Protein AF-A0A926A9R5-F1 (afdb_monomer)

Foldseek 3Di:
DPPCPDDADELCVLLVVLCVVCVVVLVLLQVVCVPPPDDDDSSLLSLLQQLQVPDPDDAHLQAAWLLRLLCSVPPSSVVSSVVRRHDRDLCNLLVQLSSLVSSVVVVVHDPNHDDSVSSCLSCCVVVVADPVSHHDDPPDDRPDDDCSNPGDVVVVVLLVVLVVVCVVPVDDSCVVVVVVVVVVVVPDPDDPPDDDDDDDDD

Sequence (202 aa):
MTNTTPPLTELVDAVAPARRRHHELIDAACAWQVGRHRQTDPVLFALICAATESSYDEFTATRWTRVGTYQVARAEIPDWCSRHRCLWPDATLDALWNWFDFLHETGRMDRASDPVAELRKPLACYGRLDQHGNPLPRGVGREIECECFLPYRETAELLGELARQSERTGEHPLDPLRRALGRATGRDEGRDDGRSWSTSGS

Radius of gyration: 24.19 Å; Cα contacts (8 Å, |Δi|>4): 195; chains: 1; bounding box: 46×89×58 Å

Structure (mmCIF, N/CA/C/O backbone):
data_AF-A0A926A9R5-F1
#
_entry.id   AF-A0A926A9R5-F1
#
loop_
_atom_site.group_PDB
_atom_site.id
_atom_site.type_symbol
_atom_site.label_atom_id
_atom_site.label_alt_id
_atom_site.label_comp_id
_atom_site.label_asym_id
_atom_site.label_entity_id
_atom_site.label_seq_id
_atom_site.pdbx_PDB_ins_code
_atom_site.Cartn_x
_atom_site.Cartn_y
_atom_site.Cartn_z
_atom_site.occupancy
_atom_site.B_iso_or_equiv
_atom_site.auth_seq_id
_atom_site.auth_comp_id
_atom_site.auth_asym_id
_atom_site.auth_atom_id
_atom_site.pdbx_PDB_model_num
ATOM 1 N N . MET A 1 1 ? 21.728 29.636 -24.326 1.00 49.19 1 MET A N 1
ATOM 2 C CA . MET A 1 1 ? 21.920 28.599 -23.291 1.00 49.19 1 MET A CA 1
ATOM 3 C C . MET A 1 1 ? 20.958 27.468 -23.603 1.00 49.19 1 MET A C 1
ATOM 5 O O . MET A 1 1 ? 19.759 27.648 -23.447 1.00 49.19 1 MET A O 1
ATOM 9 N N . THR A 1 2 ? 21.444 26.366 -24.172 1.00 55.25 2 THR A N 1
ATOM 10 C CA . THR A 1 2 ? 20.620 25.186 -24.466 1.00 55.25 2 THR A CA 1
ATOM 11 C C . THR A 1 2 ? 20.271 24.502 -23.150 1.00 55.25 2 THR A C 1
ATOM 13 O O . THR A 1 2 ? 21.122 23.883 -22.512 1.00 55.25 2 THR A O 1
ATOM 16 N N . ASN A 1 3 ? 19.024 24.684 -22.722 1.00 53.81 3 ASN A N 1
ATOM 17 C CA . ASN A 1 3 ? 18.467 24.095 -21.514 1.00 53.81 3 ASN A CA 1
ATOM 18 C C . ASN A 1 3 ? 18.260 22.597 -21.775 1.00 53.81 3 ASN A C 1
ATOM 20 O O . ASN A 1 3 ? 17.202 22.170 -22.229 1.00 53.81 3 ASN A O 1
ATOM 24 N N . THR A 1 4 ? 19.322 21.810 -21.618 1.00 66.31 4 THR A N 1
ATOM 25 C CA . THR A 1 4 ? 19.261 20.366 -21.850 1.00 66.31 4 THR A CA 1
ATOM 26 C C . THR A 1 4 ? 18.830 19.734 -20.539 1.00 66.31 4 THR A C 1
ATOM 28 O O . THR A 1 4 ? 19.665 19.438 -19.685 1.00 66.31 4 THR A O 1
ATOM 31 N N . THR A 1 5 ? 17.517 19.589 -20.345 1.00 72.25 5 THR A N 1
ATOM 32 C CA . THR A 1 5 ? 16.992 18.734 -19.277 1.00 72.25 5 THR A CA 1
ATOM 33 C C . THR A 1 5 ? 17.667 17.374 -19.434 1.00 72.25 5 THR A C 1
ATOM 35 O O . THR A 1 5 ? 17.607 16.806 -20.528 1.00 72.25 5 THR A O 1
ATOM 38 N N . PRO A 1 6 ? 18.359 16.853 -18.408 1.00 75.19 6 PRO A N 1
ATOM 39 C CA . PRO A 1 6 ? 19.056 15.590 -18.588 1.00 75.19 6 PRO A CA 1
ATOM 40 C C . PRO A 1 6 ? 18.040 14.455 -18.854 1.00 75.19 6 PRO A C 1
ATOM 42 O O . PRO A 1 6 ? 16.860 14.629 -18.541 1.00 75.19 6 PRO A O 1
ATOM 45 N N . PRO A 1 7 ? 18.448 13.311 -19.414 1.00 86.25 7 PRO A N 1
ATOM 46 C CA . PRO A 1 7 ? 17.515 12.238 -19.756 1.00 86.25 7 PRO A CA 1
ATOM 47 C C . PRO A 1 7 ? 16.805 11.665 -18.518 1.00 86.25 7 PRO A C 1
ATOM 49 O O . PRO A 1 7 ? 17.302 11.787 -17.394 1.00 86.25 7 PRO A O 1
ATOM 52 N N . LEU A 1 8 ? 15.629 11.072 -18.741 1.00 92.25 8 LEU A N 1
ATOM 53 C CA . LEU A 1 8 ? 14.923 10.280 -17.732 1.00 92.25 8 LEU A CA 1
ATOM 54 C C . LEU A 1 8 ? 15.698 8.987 -17.450 1.00 92.25 8 LEU A C 1
ATOM 56 O O . LEU A 1 8 ? 16.336 8.432 -18.344 1.00 92.25 8 LEU A O 1
ATOM 60 N N . THR A 1 9 ? 15.623 8.519 -16.208 1.00 94.94 9 THR A N 1
ATOM 61 C CA . THR A 1 9 ? 16.145 7.217 -15.787 1.00 94.94 9 THR A CA 1
ATOM 62 C C . THR A 1 9 ? 15.072 6.159 -16.025 1.00 94.94 9 THR A C 1
ATOM 64 O O . THR A 1 9 ? 13.924 6.344 -15.611 1.00 94.94 9 THR A O 1
ATOM 67 N N . GLU A 1 10 ? 15.435 5.032 -16.637 1.00 96.25 10 GLU A N 1
ATOM 68 C CA . GLU A 1 10 ? 14.545 3.873 -16.714 1.00 96.25 10 GLU A CA 1
ATOM 69 C C . GLU A 1 10 ? 14.225 3.354 -15.308 1.00 96.25 10 GLU A C 1
ATOM 71 O O . GLU A 1 10 ? 15.101 3.264 -14.442 1.00 96.25 10 GLU A O 1
ATOM 76 N N . LEU A 1 11 ? 12.961 2.999 -15.058 1.00 96.50 11 LEU A N 1
ATOM 77 C CA . LEU A 1 11 ? 12.528 2.630 -13.708 1.00 96.50 11 LEU A CA 1
ATOM 78 C C . LEU A 1 11 ? 13.298 1.417 -13.173 1.00 96.50 11 LEU A C 1
ATOM 80 O O . LEU A 1 11 ? 13.674 1.409 -12.004 1.00 96.50 11 LEU A O 1
ATOM 84 N N . VAL A 1 12 ? 13.565 0.425 -14.030 1.00 97.44 12 VAL A N 1
ATOM 85 C CA . VAL A 1 12 ? 14.324 -0.785 -13.678 1.00 97.44 12 VAL A CA 1
ATOM 86 C C . VAL A 1 12 ? 15.720 -0.461 -13.139 1.00 97.44 12 VAL A C 1
ATOM 88 O O . VAL A 1 12 ? 16.158 -1.085 -12.169 1.00 97.44 12 VAL A O 1
ATOM 91 N N . ASP A 1 13 ? 16.380 0.549 -13.705 1.00 97.62 13 ASP A N 1
ATOM 92 C CA . ASP A 1 13 ? 17.702 0.994 -13.269 1.00 97.62 13 ASP A CA 1
ATOM 93 C C . ASP A 1 13 ? 17.602 1.796 -11.971 1.00 97.62 13 ASP A C 1
ATOM 95 O O . ASP A 1 13 ? 18.374 1.570 -11.034 1.00 97.62 13 ASP A O 1
ATOM 99 N N . ALA A 1 14 ? 16.604 2.682 -11.878 1.00 97.00 14 ALA A N 1
ATOM 100 C CA . ALA A 1 14 ? 16.365 3.501 -10.695 1.00 97.00 14 ALA A CA 1
ATOM 101 C C . ALA A 1 14 ? 16.100 2.645 -9.443 1.00 97.00 14 ALA A C 1
ATOM 103 O O . ALA A 1 14 ? 16.652 2.920 -8.377 1.00 97.00 14 ALA A O 1
ATOM 104 N N . VAL A 1 15 ? 15.288 1.586 -9.557 1.00 97.50 15 VAL A N 1
ATOM 105 C CA . VAL A 1 15 ? 14.937 0.715 -8.418 1.00 97.50 15 VAL A CA 1
ATOM 106 C C . VAL A 1 15 ? 15.952 -0.400 -8.167 1.00 97.50 15 VAL A C 1
ATOM 108 O O . VAL A 1 15 ? 15.831 -1.117 -7.172 1.00 97.50 15 VAL A O 1
ATOM 111 N N . ALA A 1 16 ? 16.976 -0.567 -9.012 1.00 97.69 16 ALA A N 1
ATOM 112 C CA . ALA A 1 16 ? 17.957 -1.645 -8.875 1.00 97.69 16 ALA A CA 1
ATOM 113 C C . ALA A 1 16 ? 18.611 -1.728 -7.474 1.00 97.69 16 ALA A C 1
ATOM 115 O O . ALA A 1 16 ? 18.780 -2.842 -6.967 1.00 97.69 16 ALA A O 1
ATOM 116 N N . PRO A 1 17 ? 18.950 -0.612 -6.788 1.00 97.19 17 PRO A N 1
ATOM 117 C CA . PRO A 1 17 ? 19.455 -0.669 -5.415 1.00 97.19 17 PRO A CA 1
ATOM 118 C C . PRO A 1 17 ? 18.439 -1.207 -4.400 1.00 97.19 17 PRO A C 1
ATOM 120 O O . PRO A 1 17 ? 18.821 -1.952 -3.497 1.00 97.19 17 PRO A O 1
ATOM 123 N N . ALA A 1 18 ? 17.159 -0.846 -4.526 1.00 96.56 18 ALA A N 1
ATOM 124 C CA . ALA A 1 18 ? 16.097 -1.382 -3.674 1.00 96.56 18 ALA A CA 1
ATOM 125 C C . ALA A 1 18 ? 15.844 -2.861 -3.983 1.00 96.56 18 ALA A C 1
ATOM 127 O O . ALA A 1 18 ? 15.794 -3.676 -3.066 1.00 96.56 18 ALA A O 1
ATOM 128 N N . ARG A 1 19 ? 15.823 -3.236 -5.268 1.00 97.06 19 ARG A N 1
ATOM 129 C CA . ARG A 1 19 ? 15.691 -4.631 -5.702 1.00 97.06 19 ARG A CA 1
ATOM 130 C C . ARG A 1 19 ? 16.779 -5.527 -5.114 1.00 97.06 19 ARG A C 1
ATOM 132 O O . ARG A 1 19 ? 16.470 -6.619 -4.666 1.00 97.06 19 ARG A O 1
ATOM 139 N N . ARG A 1 20 ? 18.038 -5.073 -5.075 1.00 98.12 20 ARG A N 1
ATOM 140 C CA . ARG A 1 20 ? 19.135 -5.837 -4.452 1.00 98.12 20 ARG A CA 1
ATOM 141 C C . ARG A 1 20 ? 18.951 -6.003 -2.943 1.00 98.12 20 ARG A C 1
ATOM 143 O O . ARG A 1 20 ? 19.177 -7.090 -2.422 1.00 98.12 20 ARG A O 1
ATOM 150 N N . ARG A 1 21 ? 18.546 -4.942 -2.240 1.00 97.56 21 ARG A N 1
ATOM 151 C CA . ARG A 1 21 ? 18.354 -4.982 -0.780 1.00 97.56 21 ARG A CA 1
ATOM 152 C C . ARG A 1 21 ? 17.170 -5.852 -0.365 1.00 97.56 21 ARG A C 1
ATOM 154 O O . ARG A 1 21 ? 17.286 -6.579 0.610 1.00 97.56 21 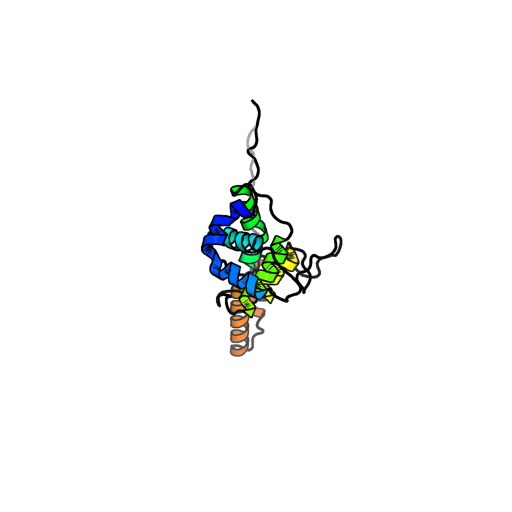ARG A O 1
ATOM 161 N N . HIS A 1 22 ? 16.083 -5.827 -1.135 1.00 97.50 22 HIS A N 1
ATOM 162 C CA . HIS A 1 22 ? 14.847 -6.571 -0.855 1.00 97.50 22 HIS A CA 1
ATOM 163 C C . HIS A 1 22 ? 14.679 -7.827 -1.712 1.00 97.50 22 HIS A C 1
ATOM 165 O O . HIS A 1 22 ? 13.560 -8.314 -1.855 1.00 97.50 22 HIS A O 1
ATOM 171 N N . HIS A 1 23 ? 15.761 -8.344 -2.306 1.00 98.12 23 HIS A N 1
ATOM 172 C CA . HIS A 1 23 ? 15.676 -9.424 -3.293 1.00 98.12 23 HIS A CA 1
ATOM 173 C C . HIS A 1 23 ? 14.931 -10.648 -2.748 1.00 98.12 23 HIS A C 1
ATOM 175 O O . HIS A 1 23 ? 14.021 -11.125 -3.408 1.00 98.12 23 HIS A O 1
ATOM 181 N N . GLU A 1 24 ? 15.200 -11.077 -1.511 1.00 98.31 24 GLU A N 1
ATOM 182 C CA . GLU A 1 24 ? 14.510 -12.223 -0.901 1.00 98.31 24 GLU A CA 1
ATOM 183 C C . GLU A 1 24 ? 12.988 -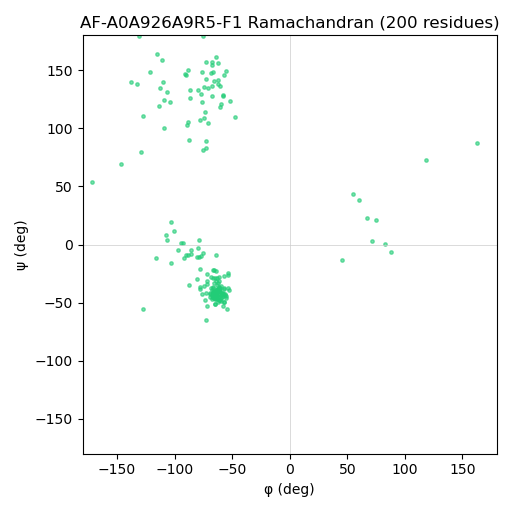12.026 -0.813 1.00 98.31 24 GLU A C 1
ATOM 185 O O . GLU A 1 24 ? 12.213 -12.942 -1.093 1.00 98.31 24 GLU A O 1
ATOM 190 N N . LEU A 1 25 ? 12.543 -10.821 -0.442 1.00 98.31 25 LEU A N 1
ATOM 191 C CA . LEU A 1 25 ? 11.122 -10.503 -0.308 1.00 98.31 25 LEU A CA 1
ATOM 192 C C . LEU A 1 25 ? 10.448 -10.390 -1.680 1.00 98.31 25 LEU A C 1
ATOM 194 O O . LEU A 1 25 ? 9.344 -10.901 -1.870 1.00 98.31 25 LEU A O 1
ATOM 198 N N . ILE A 1 26 ? 11.123 -9.752 -2.638 1.00 98.50 26 ILE A N 1
ATOM 199 C CA . ILE A 1 26 ? 10.635 -9.582 -4.009 1.00 98.50 26 ILE A CA 1
ATOM 200 C C . ILE A 1 26 ? 10.567 -10.936 -4.719 1.00 98.50 26 ILE A C 1
ATOM 202 O O . ILE A 1 26 ? 9.545 -11.244 -5.327 1.00 98.50 26 ILE A O 1
ATOM 206 N N . ASP A 1 27 ? 11.596 -11.772 -4.603 1.00 98.44 27 ASP A N 1
ATOM 207 C CA . ASP A 1 27 ? 11.638 -13.106 -5.205 1.00 98.44 27 ASP A CA 1
ATOM 208 C C . ASP A 1 27 ? 10.548 -14.007 -4.610 1.00 98.44 27 ASP A C 1
ATOM 210 O O . ASP A 1 27 ? 9.861 -14.719 -5.345 1.00 98.44 27 ASP A O 1
ATOM 214 N N . ALA A 1 28 ? 10.302 -13.915 -3.297 1.00 98.50 28 ALA A N 1
ATOM 215 C CA . ALA A 1 28 ? 9.179 -14.596 -2.659 1.00 98.50 28 ALA A CA 1
ATOM 216 C C . ALA A 1 28 ? 7.819 -14.112 -3.195 1.00 98.50 28 ALA A C 1
ATOM 218 O O . ALA A 1 28 ? 6.932 -14.934 -3.431 1.00 98.50 28 ALA A O 1
ATOM 219 N N . ALA A 1 29 ? 7.654 -12.807 -3.429 1.00 98.19 29 ALA A N 1
ATOM 220 C CA . ALA A 1 29 ? 6.438 -12.254 -4.024 1.00 98.19 29 ALA A CA 1
ATOM 221 C C . ALA A 1 29 ? 6.252 -12.704 -5.482 1.00 98.19 29 ALA A C 1
ATOM 223 O O . ALA A 1 29 ? 5.127 -12.971 -5.905 1.00 98.19 29 ALA A O 1
ATOM 224 N N . CYS A 1 30 ? 7.341 -12.833 -6.242 1.00 97.75 30 CYS A N 1
ATOM 225 C CA . CYS A 1 30 ? 7.317 -13.368 -7.604 1.00 97.75 30 CYS A CA 1
ATOM 226 C C . CYS A 1 30 ? 6.914 -14.846 -7.610 1.00 97.75 30 CYS A C 1
ATOM 228 O O . CYS A 1 30 ? 6.041 -15.247 -8.378 1.00 97.75 30 CYS A O 1
ATOM 230 N N . ALA A 1 31 ? 7.503 -15.652 -6.723 1.00 97.94 31 ALA A N 1
ATOM 231 C CA . ALA A 1 31 ? 7.169 -17.066 -6.584 1.00 97.94 31 ALA A CA 1
ATOM 232 C C . ALA A 1 31 ? 5.705 -17.270 -6.158 1.00 97.94 31 ALA A C 1
ATOM 234 O O . ALA A 1 31 ? 5.020 -18.132 -6.705 1.00 97.94 31 ALA A O 1
ATOM 235 N N . TRP A 1 32 ? 5.201 -16.445 -5.235 1.00 97.44 32 TRP A N 1
ATOM 236 C CA . TRP A 1 32 ? 3.808 -16.490 -4.775 1.00 97.44 32 TRP A CA 1
ATOM 237 C C . TRP A 1 32 ? 2.788 -16.229 -5.898 1.00 97.44 32 TRP A C 1
ATOM 239 O O . TRP A 1 32 ? 1.674 -16.749 -5.848 1.00 97.44 32 TRP A O 1
ATOM 249 N N . GLN A 1 33 ? 3.154 -15.479 -6.940 1.00 96.31 33 GLN A N 1
ATOM 250 C CA . GLN A 1 33 ? 2.266 -15.201 -8.075 1.00 96.31 33 GLN A CA 1
ATOM 251 C C . GLN A 1 33 ? 2.183 -16.323 -9.111 1.00 96.31 33 GLN A C 1
ATOM 253 O O . GLN A 1 33 ? 1.330 -16.263 -10.002 1.00 96.31 33 GLN A O 1
ATOM 258 N N . VAL A 1 34 ? 3.053 -17.335 -9.047 1.00 95.38 34 VAL A N 1
ATOM 259 C CA . VAL A 1 34 ? 3.064 -18.419 -10.035 1.00 95.38 34 VAL A CA 1
ATOM 260 C C . VAL A 1 34 ? 1.712 -19.140 -10.024 1.00 95.38 34 VAL A C 1
ATOM 262 O O . VAL A 1 34 ? 1.274 -19.661 -9.003 1.00 95.38 34 VAL A O 1
ATOM 265 N N . GLY A 1 35 ? 1.034 -19.152 -11.175 1.00 89.12 35 GLY A N 1
ATOM 266 C CA . GLY A 1 35 ? -0.292 -19.761 -11.335 1.00 89.12 35 GLY A CA 1
ATOM 267 C C . GLY A 1 35 ? -1.474 -18.883 -10.905 1.00 89.12 35 GLY A C 1
ATOM 268 O O . GLY A 1 35 ? -2.616 -19.319 -11.032 1.00 89.12 35 GLY A O 1
ATOM 269 N N . ARG A 1 36 ? -1.240 -17.649 -10.438 1.00 90.31 36 ARG A N 1
ATOM 270 C CA . ARG A 1 36 ? -2.307 -16.687 -10.124 1.00 90.31 36 ARG A CA 1
ATOM 271 C C . ARG A 1 36 ? -2.674 -15.858 -11.354 1.00 90.31 36 ARG A C 1
ATOM 273 O O . ARG A 1 36 ? -1.843 -15.583 -12.214 1.00 90.31 36 ARG A O 1
ATOM 280 N N . HIS A 1 37 ? -3.934 -15.430 -11.418 1.00 85.69 37 HIS A N 1
ATOM 281 C CA . HIS A 1 37 ? -4.475 -14.692 -12.564 1.00 85.69 37 HIS A CA 1
ATOM 282 C C . HIS A 1 37 ? -3.865 -13.301 -12.761 1.00 85.69 37 HIS A C 1
ATOM 284 O O . HIS A 1 37 ? -3.823 -12.815 -13.889 1.00 85.69 37 HIS A O 1
ATOM 290 N N . ARG A 1 38 ? -3.415 -12.651 -11.683 1.00 83.94 38 ARG A N 1
ATOM 291 C CA . ARG A 1 38 ? -2.807 -11.322 -11.740 1.00 83.94 38 ARG A CA 1
ATOM 292 C C . ARG A 1 38 ? -1.320 -11.438 -11.449 1.00 83.94 38 ARG A C 1
ATOM 294 O O . ARG A 1 38 ? -0.942 -11.950 -10.397 1.00 83.94 38 ARG A O 1
ATOM 301 N N . GLN A 1 39 ? -0.513 -10.933 -12.375 1.00 91.50 39 GLN A N 1
ATOM 302 C CA . GLN A 1 39 ? 0.930 -10.832 -12.215 1.00 91.50 39 GLN A CA 1
ATOM 303 C C . GLN A 1 39 ? 1.345 -9.363 -12.131 1.00 91.50 39 GLN A C 1
ATOM 305 O O . GLN A 1 39 ? 0.872 -8.530 -12.902 1.00 91.50 39 GLN A O 1
ATOM 310 N N . THR A 1 40 ? 2.213 -9.057 -11.177 1.00 95.25 40 THR A N 1
ATOM 311 C CA . THR A 1 40 ? 2.841 -7.756 -10.965 1.00 95.25 40 THR A CA 1
ATOM 312 C C . THR A 1 40 ? 4.294 -7.846 -11.401 1.00 95.25 40 THR A C 1
ATOM 314 O O .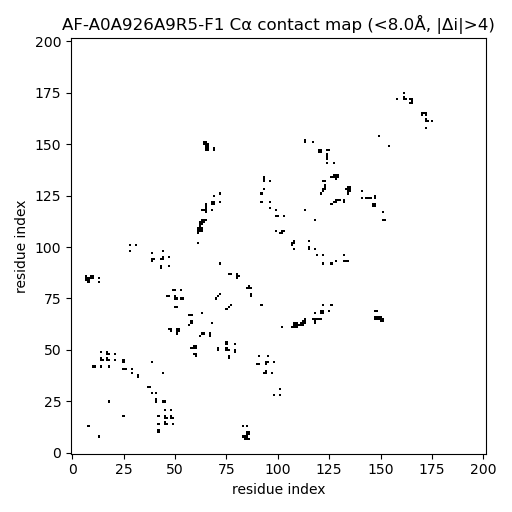 THR A 1 40 ? 5.013 -8.748 -10.970 1.00 95.25 40 THR A O 1
ATOM 317 N N . ASP A 1 41 ? 4.739 -6.882 -12.205 1.00 95.94 41 ASP A N 1
ATOM 318 C CA . ASP A 1 41 ? 6.149 -6.750 -12.565 1.00 95.94 41 ASP A CA 1
ATOM 319 C C . ASP A 1 41 ? 7.015 -6.590 -11.290 1.00 95.94 41 ASP A C 1
ATOM 321 O O . ASP A 1 41 ? 6.732 -5.705 -10.472 1.00 95.94 41 ASP A O 1
ATOM 325 N N . PRO A 1 42 ? 8.081 -7.394 -11.102 1.00 97.00 42 PRO A N 1
ATOM 326 C CA . PRO A 1 42 ? 8.994 -7.274 -9.962 1.00 97.00 42 PRO A CA 1
ATOM 327 C C . PRO A 1 42 ? 9.586 -5.867 -9.771 1.00 97.00 42 PRO A C 1
ATOM 329 O O . PRO A 1 42 ? 9.939 -5.489 -8.652 1.00 97.00 42 PRO A O 1
ATOM 332 N N . VAL A 1 43 ? 9.688 -5.070 -10.841 1.00 98.06 43 VAL A N 1
ATOM 333 C CA . VAL A 1 43 ? 10.111 -3.662 -10.796 1.00 98.06 43 VAL A CA 1
ATOM 334 C C . VAL A 1 43 ? 9.149 -2.818 -9.953 1.00 98.06 43 VAL A C 1
ATOM 336 O O . VAL A 1 43 ? 9.598 -1.946 -9.210 1.00 98.06 43 VAL A O 1
ATOM 339 N N . LEU A 1 44 ? 7.842 -3.097 -9.995 1.00 98.00 44 LEU A N 1
ATOM 340 C CA . LEU A 1 44 ? 6.848 -2.371 -9.197 1.00 98.00 44 LEU A CA 1
ATOM 341 C C . LEU A 1 44 ? 6.933 -2.729 -7.712 1.00 98.00 44 LEU A C 1
ATOM 343 O O . LEU A 1 44 ? 6.765 -1.855 -6.866 1.00 98.00 44 LEU A O 1
ATOM 347 N N . PHE A 1 45 ? 7.269 -3.975 -7.373 1.00 97.94 45 PHE A N 1
ATOM 348 C CA . PHE A 1 45 ? 7.573 -4.331 -5.984 1.00 97.94 45 PHE A CA 1
ATOM 349 C C . PHE A 1 45 ? 8.839 -3.653 -5.480 1.00 97.94 45 PHE A C 1
ATOM 351 O O . PHE A 1 45 ? 8.850 -3.117 -4.375 1.00 97.94 45 PHE A O 1
ATOM 358 N N . ALA A 1 46 ? 9.885 -3.604 -6.307 1.00 98.00 46 ALA A N 1
ATOM 359 C CA . ALA A 1 46 ? 11.095 -2.871 -5.965 1.00 98.00 46 ALA A CA 1
ATOM 360 C C . ALA A 1 46 ? 10.818 -1.372 -5.753 1.00 98.00 46 ALA A C 1
ATOM 362 O O . ALA A 1 46 ? 11.389 -0.786 -4.835 1.00 98.00 46 ALA A O 1
ATOM 363 N N . LEU A 1 47 ? 9.919 -0.769 -6.542 1.00 97.69 47 LEU A N 1
ATOM 364 C CA . LEU A 1 47 ? 9.466 0.612 -6.350 1.00 97.69 47 LEU A CA 1
ATOM 365 C C . LEU A 1 47 ? 8.730 0.799 -5.015 1.00 97.69 47 LEU A C 1
ATOM 367 O O . LEU A 1 47 ? 9.035 1.745 -4.293 1.00 97.69 47 LEU A O 1
ATOM 371 N N . ILE A 1 48 ? 7.807 -0.103 -4.662 1.00 96.69 48 ILE A N 1
ATOM 372 C CA . ILE A 1 48 ? 7.107 -0.075 -3.366 1.00 96.69 48 ILE A CA 1
ATOM 373 C C . ILE A 1 48 ? 8.126 -0.122 -2.223 1.00 96.69 48 ILE A C 1
ATOM 375 O O . ILE A 1 48 ? 8.108 0.744 -1.350 1.00 96.69 48 ILE A O 1
ATOM 379 N N . CYS A 1 49 ? 9.070 -1.067 -2.267 1.00 96.44 49 CYS A N 1
ATOM 380 C CA . CYS A 1 49 ? 10.146 -1.149 -1.284 1.00 96.44 49 CYS A CA 1
ATOM 381 C C . CYS A 1 49 ? 10.955 0.158 -1.216 1.00 96.44 49 CYS A C 1
ATOM 383 O O . CYS A 1 49 ? 11.138 0.701 -0.129 1.00 96.44 49 CYS A O 1
ATOM 385 N N . ALA A 1 50 ? 11.390 0.701 -2.357 1.00 95.25 50 ALA A N 1
ATOM 386 C CA . ALA A 1 50 ? 12.205 1.916 -2.411 1.00 95.25 50 ALA A CA 1
ATOM 387 C C . ALA A 1 50 ? 11.494 3.146 -1.819 1.00 95.25 50 ALA A C 1
ATOM 389 O O . ALA A 1 50 ? 12.097 3.919 -1.071 1.00 95.25 50 ALA A O 1
ATOM 390 N N . ALA A 1 51 ? 10.205 3.308 -2.127 1.00 92.88 51 ALA A N 1
ATOM 391 C CA . ALA A 1 51 ? 9.399 4.402 -1.604 1.00 92.88 51 ALA A CA 1
ATOM 392 C C . ALA A 1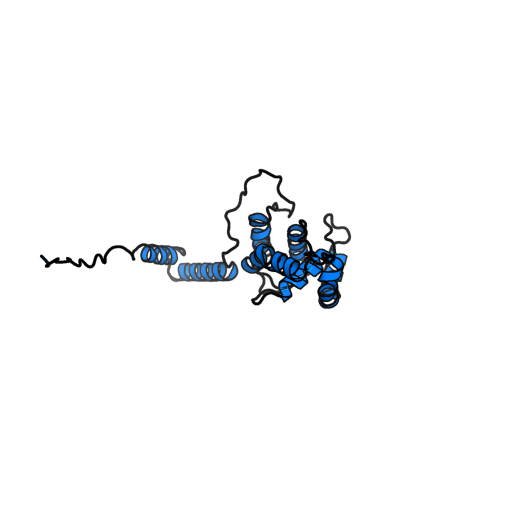 51 ? 9.202 4.278 -0.085 1.00 92.88 51 ALA A C 1
ATOM 394 O O . ALA A 1 51 ? 9.332 5.269 0.628 1.00 92.88 51 ALA A O 1
ATOM 395 N N . THR A 1 52 ? 8.975 3.065 0.434 1.00 91.56 52 THR A N 1
ATOM 396 C CA . THR A 1 52 ? 8.795 2.857 1.885 1.00 91.56 52 THR A CA 1
ATOM 397 C C . THR A 1 52 ? 10.057 3.099 2.711 1.00 91.56 52 THR A C 1
ATOM 399 O O . THR A 1 52 ? 9.956 3.503 3.859 1.00 91.56 52 THR A O 1
ATOM 402 N N . GLU A 1 53 ? 11.250 2.907 2.147 1.00 87.56 53 GLU A N 1
ATOM 403 C CA . GLU A 1 53 ? 12.511 3.196 2.849 1.00 87.56 53 GLU A CA 1
ATOM 404 C C . GLU A 1 53 ? 12.789 4.687 3.026 1.00 87.56 53 GLU A C 1
ATOM 406 O O . GLU A 1 53 ? 13.566 5.073 3.894 1.00 87.56 53 GLU A O 1
ATOM 411 N N . SER A 1 54 ? 12.220 5.508 2.145 1.00 71.69 54 SER A N 1
ATOM 412 C CA . SER A 1 54 ? 12.432 6.955 2.149 1.00 71.69 54 SER A CA 1
ATOM 413 C C . SER A 1 54 ? 11.470 7.679 3.092 1.00 71.69 54 SER A C 1
ATOM 415 O O . SER A 1 54 ? 11.627 8.883 3.293 1.00 71.69 54 SER A O 1
ATOM 417 N N . SER A 1 55 ? 10.488 6.958 3.644 1.00 70.62 55 SER A N 1
ATOM 418 C CA . SER A 1 55 ? 9.528 7.489 4.604 1.00 70.62 55 SER A CA 1
ATOM 419 C C . SER A 1 55 ? 10.203 7.746 5.948 1.00 70.62 55 SER A C 1
ATOM 421 O O . SER A 1 55 ? 10.937 6.902 6.463 1.00 70.62 55 SER A O 1
ATOM 423 N N . TYR A 1 56 ? 9.924 8.913 6.527 1.00 58.28 56 TYR A N 1
ATOM 424 C CA . TYR A 1 56 ? 10.429 9.307 7.839 1.00 58.28 56 TYR A CA 1
ATOM 425 C C . TYR A 1 56 ? 9.649 8.672 9.010 1.00 58.28 56 TYR A C 1
ATOM 427 O O . TYR A 1 56 ? 10.159 8.721 10.126 1.00 58.28 56 TYR A O 1
ATOM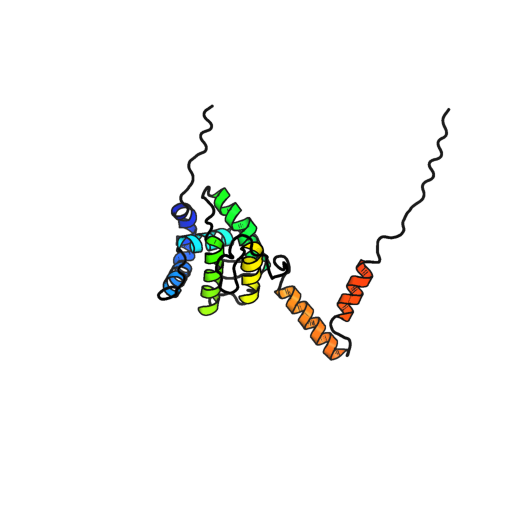 435 N N . ASP A 1 57 ? 8.496 8.020 8.772 1.00 58.25 57 ASP A N 1
ATOM 436 C CA . ASP A 1 57 ? 7.609 7.497 9.827 1.00 58.25 57 ASP A CA 1
ATOM 437 C C . ASP A 1 57 ? 7.031 6.078 9.562 1.00 58.25 57 ASP A C 1
ATOM 439 O O . ASP A 1 57 ? 6.619 5.738 8.454 1.00 58.25 57 ASP A O 1
ATOM 443 N N . GLU A 1 58 ? 6.983 5.283 10.644 1.00 68.38 58 GLU A N 1
ATOM 444 C CA . GLU A 1 58 ? 6.128 4.128 11.029 1.00 68.38 58 GLU A CA 1
ATOM 445 C C . GLU A 1 58 ? 5.771 2.958 10.085 1.00 68.38 58 GLU A C 1
ATOM 447 O O . GLU A 1 58 ? 5.302 1.927 10.586 1.00 68.38 58 GLU A O 1
ATOM 452 N N . PHE A 1 59 ? 6.000 3.029 8.778 1.00 77.25 59 PHE A N 1
ATOM 453 C CA . PHE A 1 59 ? 5.717 1.928 7.849 1.00 77.25 59 PHE A CA 1
ATOM 454 C C . PHE A 1 59 ? 6.973 1.476 7.102 1.00 77.25 59 PHE A C 1
ATOM 456 O O . PHE A 1 59 ? 7.898 2.239 6.845 1.00 77.25 59 PHE A O 1
ATOM 463 N N . THR A 1 60 ? 7.021 0.189 6.776 1.00 90.31 60 THR A N 1
ATOM 464 C CA . THR A 1 60 ? 8.132 -0.452 6.061 1.00 90.31 60 THR A CA 1
ATOM 465 C C . THR A 1 60 ? 7.568 -1.274 4.911 1.00 90.31 60 THR A C 1
ATOM 467 O O . THR A 1 60 ? 6.353 -1.391 4.759 1.00 90.31 60 THR A O 1
ATOM 470 N N . ALA A 1 61 ? 8.427 -1.931 4.131 1.00 93.31 61 ALA A N 1
ATOM 471 C CA . ALA A 1 61 ? 7.971 -2.844 3.085 1.00 93.31 61 ALA A CA 1
ATOM 472 C C . ALA A 1 61 ? 6.992 -3.926 3.601 1.00 93.31 61 ALA A C 1
ATOM 474 O O . ALA A 1 61 ? 6.171 -4.408 2.821 1.00 93.31 61 ALA A O 1
ATOM 475 N N . THR A 1 62 ? 7.030 -4.278 4.895 1.00 95.94 62 THR A N 1
ATOM 476 C CA . THR A 1 62 ? 6.193 -5.322 5.518 1.00 95.94 62 THR A CA 1
ATOM 477 C C . THR A 1 62 ? 5.220 -4.819 6.590 1.00 95.94 62 THR A C 1
ATOM 479 O O . THR A 1 62 ? 4.334 -5.580 6.986 1.00 95.94 62 THR A O 1
ATOM 482 N N . ARG A 1 63 ? 5.344 -3.569 7.055 1.00 94.94 63 ARG A N 1
ATOM 483 C CA . ARG A 1 63 ? 4.461 -2.958 8.063 1.00 94.94 63 ARG A CA 1
ATOM 484 C C . ARG A 1 63 ? 3.666 -1.822 7.441 1.00 94.94 63 ARG A C 1
ATOM 486 O O . ARG A 1 63 ? 4.268 -0.843 7.021 1.00 94.94 63 ARG A O 1
ATOM 493 N N . TRP A 1 64 ? 2.339 -1.921 7.446 1.00 95.56 64 TRP A N 1
ATOM 494 C CA . TRP A 1 64 ? 1.468 -0.976 6.744 1.00 95.56 64 TRP A CA 1
ATOM 495 C C . TRP A 1 64 ? 0.309 -0.495 7.603 1.00 95.56 64 TRP A C 1
ATOM 497 O O . TRP A 1 64 ? -0.351 -1.288 8.266 1.00 95.56 64 TRP A O 1
ATOM 507 N N . THR A 1 65 ? 0.008 0.796 7.534 1.00 94.75 65 THR A N 1
ATOM 508 C CA . THR A 1 65 ? -1.224 1.371 8.087 1.00 94.75 65 THR A CA 1
ATOM 509 C C . THR A 1 65 ? -2.087 1.922 6.960 1.00 94.75 65 THR A C 1
ATOM 511 O O . THR A 1 65 ? -1.615 2.137 5.836 1.00 94.75 65 THR A O 1
ATOM 514 N N . ARG A 1 66 ? -3.365 2.180 7.236 1.00 94.12 66 ARG A N 1
ATOM 515 C CA . ARG A 1 66 ? -4.279 2.830 6.291 1.00 94.12 66 ARG A CA 1
ATOM 516 C C . ARG A 1 66 ? -3.747 4.199 5.864 1.00 94.12 66 ARG A C 1
ATOM 518 O O . ARG A 1 66 ? -3.722 4.508 4.673 1.00 94.12 66 ARG A O 1
ATOM 525 N N . VAL A 1 67 ? -3.256 4.979 6.826 1.00 93.19 67 VAL A N 1
ATOM 526 C CA . VAL A 1 67 ? -2.658 6.298 6.576 1.00 93.19 67 VAL A CA 1
ATOM 527 C C . VAL A 1 67 ? -1.362 6.162 5.777 1.00 93.19 67 VAL A C 1
ATOM 529 O O . VAL A 1 67 ? -1.204 6.847 4.769 1.00 93.19 67 VAL A O 1
ATOM 532 N N . GLY A 1 68 ? -0.484 5.225 6.148 1.00 93.19 68 GLY A N 1
ATOM 533 C CA . GLY A 1 68 ? 0.769 4.970 5.433 1.00 93.19 68 GLY A CA 1
ATOM 534 C C . GLY A 1 68 ? 0.539 4.516 3.991 1.00 93.19 68 GLY A C 1
ATOM 535 O O . GLY A 1 68 ? 1.184 5.006 3.073 1.00 93.19 68 GLY A O 1
ATOM 536 N N . THR A 1 69 ? -0.459 3.661 3.750 1.00 94.62 69 THR A N 1
ATOM 537 C CA . THR A 1 69 ? -0.838 3.241 2.390 1.00 94.62 69 THR A CA 1
ATOM 538 C C . THR A 1 69 ? -1.248 4.435 1.534 1.00 94.62 69 THR A C 1
ATOM 540 O O . THR A 1 69 ? -0.806 4.576 0.393 1.00 94.62 69 THR A O 1
ATOM 543 N N . TYR A 1 70 ? -2.083 5.317 2.087 1.00 93.56 70 TYR A N 1
ATOM 544 C CA . TYR A 1 70 ? -2.490 6.536 1.405 1.00 93.56 70 TYR A CA 1
ATOM 545 C C . TYR A 1 70 ? -1.304 7.474 1.138 1.00 93.56 70 TYR A C 1
ATOM 547 O O . TYR A 1 70 ? -1.177 7.986 0.026 1.00 93.56 70 TYR A O 1
ATOM 555 N N . GLN A 1 71 ? -0.428 7.676 2.124 1.00 92.81 71 GLN A N 1
ATOM 556 C CA . GLN A 1 71 ? 0.771 8.507 1.990 1.00 92.81 71 GLN A CA 1
ATOM 557 C C . GLN A 1 71 ? 1.720 7.967 0.918 1.00 92.81 71 GLN A C 1
ATOM 559 O O . GLN A 1 71 ? 2.152 8.724 0.051 1.00 92.81 71 GLN A O 1
ATOM 564 N N . VAL A 1 72 ? 1.970 6.657 0.902 1.00 93.12 72 VAL A N 1
ATOM 565 C CA . VAL A 1 72 ? 2.823 6.021 -0.105 1.00 93.12 72 VAL A CA 1
ATOM 566 C C . VAL A 1 72 ? 2.263 6.200 -1.509 1.00 93.12 72 VAL A C 1
ATOM 568 O O . VAL A 1 72 ? 2.985 6.613 -2.417 1.00 93.12 72 VAL A O 1
ATOM 571 N N . ALA A 1 73 ? 0.967 5.938 -1.680 1.00 92.50 73 ALA A N 1
ATOM 572 C CA . ALA A 1 73 ? 0.293 6.060 -2.966 1.00 92.50 73 ALA A CA 1
ATOM 573 C C . ALA A 1 73 ? 0.235 7.507 -3.479 1.00 92.50 73 ALA A C 1
ATOM 575 O O . ALA A 1 73 ? 0.372 7.740 -4.679 1.00 92.50 73 ALA A O 1
ATOM 576 N N . ARG A 1 74 ? -0.004 8.477 -2.589 1.00 92.12 74 ARG A N 1
ATOM 577 C CA . ARG A 1 74 ? -0.217 9.882 -2.960 1.00 92.12 74 ARG A CA 1
ATOM 578 C C . ARG A 1 74 ? 1.070 10.699 -3.059 1.00 92.12 74 ARG A C 1
ATOM 580 O O . ARG A 1 74 ? 1.098 11.637 -3.851 1.00 92.12 74 ARG A O 1
ATOM 587 N N . ALA A 1 75 ? 2.059 10.420 -2.217 1.00 91.81 75 ALA A N 1
ATOM 588 C CA . ALA A 1 75 ? 3.218 11.286 -2.015 1.00 91.81 75 ALA A CA 1
ATOM 589 C C . ALA A 1 75 ? 4.540 10.531 -2.171 1.00 91.81 75 ALA A C 1
ATOM 591 O O . ALA A 1 75 ? 5.327 10.902 -3.035 1.00 91.81 75 ALA A O 1
ATOM 592 N N . GLU A 1 76 ? 4.773 9.445 -1.425 1.00 93.25 76 GLU A N 1
ATOM 593 C CA . GLU A 1 76 ? 6.121 8.851 -1.387 1.00 93.25 76 GLU A CA 1
ATOM 594 C C . GLU A 1 76 ? 6.560 8.270 -2.730 1.00 93.25 76 GLU A C 1
ATOM 596 O O . GLU A 1 76 ? 7.679 8.526 -3.164 1.00 93.25 76 GLU A O 1
ATOM 601 N N . ILE A 1 77 ? 5.697 7.520 -3.425 1.00 94.44 77 ILE A N 1
ATOM 602 C CA . ILE A 1 77 ? 6.040 6.983 -4.749 1.00 94.44 77 ILE A CA 1
ATOM 603 C C . ILE A 1 77 ? 6.232 8.110 -5.778 1.00 94.44 77 ILE A C 1
ATOM 605 O O . ILE A 1 77 ? 7.280 8.112 -6.432 1.00 94.44 77 ILE A O 1
ATOM 609 N N . PRO A 1 78 ? 5.292 9.068 -5.945 1.00 94.38 78 PRO A N 1
ATOM 610 C CA . PRO A 1 78 ? 5.492 10.195 -6.857 1.00 94.38 78 PRO A CA 1
ATOM 611 C C . PRO A 1 78 ? 6.756 11.012 -6.564 1.00 94.38 78 PRO A C 1
ATOM 613 O O . PRO A 1 78 ? 7.511 11.339 -7.487 1.00 94.38 78 PRO A O 1
ATOM 616 N N . ASP A 1 79 ? 7.027 11.303 -5.292 1.00 93.69 79 ASP A N 1
ATOM 617 C CA . ASP A 1 79 ? 8.198 12.076 -4.883 1.00 93.69 79 ASP A CA 1
ATOM 618 C C . ASP A 1 79 ? 9.488 11.288 -5.106 1.00 93.69 79 ASP A C 1
ATOM 620 O O . ASP A 1 79 ? 10.469 11.842 -5.607 1.00 93.69 79 ASP A O 1
ATOM 624 N N . TRP A 1 80 ? 9.497 9.991 -4.786 1.00 95.06 80 TRP A N 1
ATOM 625 C CA . TRP A 1 80 ? 10.629 9.108 -5.052 1.00 95.06 80 TRP A CA 1
ATOM 626 C C . TRP A 1 80 ? 10.927 9.039 -6.554 1.00 95.06 80 TRP A C 1
ATOM 628 O O . TRP A 1 80 ? 12.068 9.264 -6.963 1.00 95.06 80 TRP A O 1
ATOM 638 N N . CYS A 1 81 ? 9.903 8.832 -7.392 1.00 95.50 81 CYS A N 1
ATOM 639 C CA . CYS A 1 81 ? 10.065 8.796 -8.849 1.00 95.50 81 CYS A CA 1
ATOM 640 C C . CYS A 1 81 ? 10.623 10.121 -9.380 1.00 95.50 81 CYS A C 1
ATOM 642 O O . CYS A 1 81 ? 11.549 10.131 -10.190 1.00 95.50 81 CYS A O 1
ATOM 644 N N . SER A 1 82 ? 10.130 11.248 -8.862 1.00 94.38 82 SER A N 1
ATOM 645 C CA . SER A 1 82 ? 10.608 12.584 -9.231 1.00 94.38 82 SER A CA 1
ATOM 646 C C . SER A 1 82 ? 12.072 12.803 -8.835 1.00 94.38 82 SER A C 1
ATOM 648 O O . SER A 1 82 ? 12.871 13.267 -9.652 1.00 94.38 82 SER A O 1
ATOM 650 N N . ARG A 1 83 ? 12.461 12.413 -7.612 1.00 94.19 83 ARG A N 1
ATOM 651 C CA . ARG A 1 83 ? 13.846 12.503 -7.111 1.00 94.19 83 ARG A CA 1
ATOM 652 C C . ARG A 1 83 ? 14.817 11.629 -7.911 1.00 94.19 83 ARG A C 1
ATOM 654 O O . ARG A 1 83 ? 15.955 12.037 -8.134 1.00 94.19 83 ARG A O 1
ATOM 661 N N . HIS A 1 84 ? 14.365 10.468 -8.382 1.00 95.06 84 HIS A N 1
ATOM 662 C CA . HIS A 1 84 ? 15.160 9.545 -9.204 1.00 95.06 84 HIS A CA 1
ATOM 663 C C . HIS A 1 84 ? 14.966 9.711 -10.714 1.00 95.06 84 HIS A C 1
ATOM 665 O O . HIS A 1 84 ? 15.636 9.044 -11.509 1.00 95.06 84 HIS A O 1
ATOM 671 N N . ARG A 1 85 ? 14.130 10.676 -11.107 1.00 94.81 85 ARG A N 1
ATOM 672 C CA . ARG A 1 85 ? 13.909 11.112 -12.487 1.00 94.81 85 ARG A CA 1
ATOM 673 C C . ARG A 1 85 ? 13.383 10.005 -13.393 1.00 94.81 85 ARG A C 1
ATOM 675 O O . ARG A 1 85 ? 13.766 9.928 -14.558 1.00 94.81 85 ARG A O 1
ATOM 682 N N . CYS A 1 86 ? 12.507 9.169 -12.856 1.00 95.19 86 CYS A N 1
ATOM 683 C CA . CYS A 1 86 ? 11.770 8.165 -13.607 1.00 95.19 86 CYS A CA 1
ATOM 684 C C . CYS A 1 86 ? 10.281 8.527 -13.671 1.00 95.19 86 CYS A C 1
ATOM 686 O O . CYS A 1 86 ? 9.772 9.319 -12.874 1.00 95.19 86 CYS A O 1
ATOM 688 N N . LEU A 1 87 ? 9.584 7.971 -14.661 1.00 93.12 87 LEU A N 1
ATOM 689 C CA . LEU A 1 87 ? 8.136 8.119 -14.772 1.00 93.12 87 LEU A CA 1
ATOM 690 C C . LEU A 1 87 ? 7.439 7.279 -13.701 1.00 93.12 87 LEU A C 1
ATOM 692 O O . LEU A 1 87 ? 7.860 6.161 -13.408 1.00 93.12 87 LEU A O 1
ATOM 696 N N . TRP A 1 88 ? 6.349 7.813 -13.158 1.00 90.94 88 TRP A N 1
ATOM 697 C CA . TRP A 1 88 ? 5.486 7.086 -12.238 1.00 90.94 88 TRP A CA 1
ATOM 698 C C . TRP A 1 88 ? 4.615 6.077 -13.013 1.00 90.94 88 TRP A C 1
ATOM 700 O O . TRP A 1 88 ? 3.896 6.496 -13.922 1.00 90.94 88 TRP A O 1
ATOM 710 N N . PRO A 1 89 ? 4.664 4.767 -12.700 1.00 92.62 89 PRO A N 1
ATOM 711 C CA . PRO A 1 89 ? 3.846 3.776 -13.399 1.00 92.62 89 PRO A CA 1
ATOM 712 C C . PRO A 1 89 ? 2.368 3.812 -12.999 1.00 92.62 89 PRO A C 1
ATOM 714 O O . PRO A 1 89 ? 2.033 3.763 -11.817 1.00 92.62 89 PRO A O 1
ATOM 717 N N . ASP A 1 90 ? 1.471 3.743 -13.984 1.00 89.31 90 ASP A N 1
ATOM 718 C CA . ASP A 1 90 ? 0.020 3.685 -13.740 1.00 89.31 90 ASP A CA 1
ATOM 719 C C . ASP A 1 90 ? -0.401 2.440 -12.931 1.00 89.31 90 ASP A C 1
ATOM 721 O O . ASP A 1 90 ? -1.335 2.490 -12.133 1.00 89.31 90 ASP A O 1
ATOM 725 N N . ALA A 1 91 ? 0.321 1.325 -13.090 1.00 92.56 91 ALA A N 1
ATOM 726 C CA . ALA A 1 91 ? 0.021 0.043 -12.446 1.00 92.56 91 ALA A CA 1
ATOM 727 C C . ALA A 1 91 ? 0.469 -0.045 -10.970 1.00 92.56 91 ALA A C 1
ATOM 729 O O . ALA A 1 91 ? 0.368 -1.107 -10.353 1.00 92.56 91 ALA A O 1
ATOM 730 N N . THR A 1 92 ? 1.001 1.030 -10.373 1.00 93.12 92 THR A N 1
ATOM 731 C CA . THR A 1 92 ? 1.554 0.952 -9.011 1.00 93.12 92 THR A CA 1
ATOM 732 C C . THR A 1 92 ? 0.500 0.651 -7.942 1.00 93.12 92 THR A C 1
ATOM 734 O O . THR A 1 92 ? 0.798 -0.035 -6.965 1.00 93.12 92 THR A O 1
ATOM 737 N N . LEU A 1 93 ? -0.739 1.118 -8.108 1.00 93.94 93 LEU A N 1
ATOM 738 C CA . LEU A 1 93 ? -1.793 0.860 -7.120 1.00 93.94 93 LEU A CA 1
ATOM 739 C C . LEU A 1 93 ? -2.295 -0.588 -7.189 1.00 93.94 93 LEU A C 1
ATOM 741 O O . LEU A 1 93 ? -2.516 -1.206 -6.147 1.00 93.94 93 LEU A O 1
ATOM 745 N N . ASP A 1 94 ? -2.356 -1.162 -8.392 1.00 93.69 94 ASP A N 1
ATOM 746 C CA . ASP A 1 94 ? -2.620 -2.591 -8.601 1.00 93.69 94 ASP A CA 1
ATOM 747 C C . ASP A 1 94 ? -1.495 -3.444 -7.986 1.00 93.69 94 ASP A C 1
ATOM 749 O O . ASP A 1 94 ? -1.736 -4.482 -7.363 1.00 93.69 94 ASP A O 1
ATOM 753 N N . ALA A 1 95 ? -0.246 -2.979 -8.107 1.00 96.00 95 ALA A N 1
ATOM 754 C CA . ALA A 1 95 ? 0.907 -3.617 -7.487 1.00 96.00 95 ALA A CA 1
ATOM 755 C C . ALA A 1 95 ? 0.836 -3.588 -5.952 1.00 96.00 95 ALA A C 1
ATOM 757 O O . ALA A 1 95 ? 1.107 -4.616 -5.333 1.00 96.00 95 ALA A O 1
ATOM 758 N N . LEU A 1 96 ? 0.433 -2.465 -5.342 1.00 96.75 96 LEU A N 1
ATOM 759 C CA . LEU A 1 96 ? 0.212 -2.362 -3.891 1.00 96.75 96 LEU A CA 1
ATOM 760 C C . LEU A 1 96 ? -0.889 -3.312 -3.414 1.00 96.75 96 LEU A C 1
ATOM 762 O O . LEU A 1 96 ? -0.735 -3.947 -2.373 1.00 96.75 96 LEU A O 1
ATOM 766 N N . TRP A 1 97 ? -1.963 -3.468 -4.192 1.00 96.75 97 TRP A N 1
ATOM 767 C CA . TRP A 1 97 ? -3.009 -4.441 -3.881 1.00 96.75 97 TRP A CA 1
ATOM 768 C C . TRP A 1 97 ? -2.439 -5.861 -3.788 1.00 96.75 97 TRP A C 1
ATOM 770 O O . TRP A 1 97 ? -2.599 -6.537 -2.772 1.00 96.75 97 TRP A O 1
ATOM 780 N N . ASN A 1 98 ? -1.715 -6.294 -4.823 1.00 96.19 98 ASN A N 1
ATOM 781 C CA . ASN A 1 98 ? -1.079 -7.612 -4.844 1.00 96.19 98 ASN A CA 1
ATOM 782 C C . ASN A 1 98 ? -0.001 -7.763 -3.766 1.00 96.19 98 ASN A C 1
ATOM 784 O O . ASN A 1 98 ? 0.205 -8.862 -3.256 1.00 96.19 98 ASN A O 1
ATOM 788 N N . TRP A 1 99 ? 0.681 -6.674 -3.411 1.00 97.75 99 TRP A N 1
ATOM 789 C CA . TRP A 1 99 ? 1.673 -6.660 -2.344 1.00 97.75 99 TRP A CA 1
ATOM 790 C C . TRP A 1 99 ? 1.045 -6.975 -0.985 1.00 97.75 99 TRP A C 1
ATOM 792 O O . TRP A 1 99 ? 1.573 -7.801 -0.243 1.00 97.75 99 TRP A O 1
ATOM 802 N N . PHE A 1 100 ? -0.111 -6.385 -0.669 1.00 97.75 100 PHE A N 1
ATOM 803 C CA . PHE A 1 100 ? -0.823 -6.686 0.575 1.00 97.75 100 PHE A CA 1
ATOM 804 C C . PHE A 1 100 ? -1.320 -8.128 0.625 1.00 97.75 100 PHE A C 1
ATOM 806 O O . PHE A 1 100 ? -1.177 -8.778 1.661 1.00 97.75 100 PHE A O 1
ATOM 813 N N . ASP A 1 101 ? -1.829 -8.643 -0.492 1.00 96.56 101 ASP A N 1
ATOM 814 C CA . ASP A 1 101 ? -2.292 -10.029 -0.594 1.00 96.56 101 ASP A CA 1
ATOM 815 C C . ASP A 1 101 ? -1.138 -11.008 -0.382 1.00 96.56 101 ASP A C 1
ATOM 817 O O . ASP A 1 101 ? -1.244 -11.921 0.436 1.00 96.56 101 ASP A O 1
ATOM 821 N N . PHE A 1 102 ? -0.001 -10.755 -1.033 1.00 97.75 102 PHE A N 1
ATOM 822 C CA . PHE A 1 102 ? 1.234 -11.502 -0.826 1.00 97.75 102 PHE A CA 1
ATOM 823 C C . PHE A 1 102 ? 1.646 -11.512 0.647 1.00 97.75 102 PHE A C 1
ATOM 825 O O . PHE A 1 102 ? 1.838 -12.580 1.234 1.00 97.75 102 PHE A O 1
ATOM 832 N N . LEU A 1 103 ? 1.790 -10.334 1.258 1.00 98.38 103 LEU A N 1
ATOM 833 C CA . LEU A 1 103 ? 2.271 -10.227 2.631 1.00 98.38 103 LEU A CA 1
ATOM 834 C C . LEU A 1 103 ? 1.331 -10.933 3.612 1.00 98.38 103 LEU A C 1
ATOM 836 O O . LEU A 1 103 ? 1.793 -11.596 4.541 1.00 98.38 103 LEU A O 1
ATOM 840 N N . HIS A 1 104 ? 0.023 -10.807 3.407 1.00 98.00 104 HIS A N 1
ATOM 841 C CA . HIS A 1 104 ? -0.978 -11.403 4.277 1.00 98.00 104 HIS A CA 1
ATOM 842 C C . HIS A 1 104 ? -1.046 -12.924 4.129 1.00 98.00 104 HIS A C 1
ATOM 844 O O . HIS A 1 104 ? -0.911 -13.638 5.121 1.00 98.00 104 HIS A O 1
ATOM 850 N N . GLU A 1 105 ? -1.196 -13.427 2.901 1.00 97.62 105 GLU A N 1
ATOM 851 C CA . GLU A 1 105 ? -1.342 -14.863 2.636 1.00 97.62 105 GLU A CA 1
ATOM 852 C C . GLU A 1 105 ? -0.083 -15.661 2.998 1.00 97.62 105 GLU A C 1
ATOM 854 O O . GLU A 1 105 ? -0.174 -16.829 3.370 1.00 97.62 105 GLU A O 1
ATOM 859 N N . THR A 1 106 ? 1.096 -15.039 2.917 1.00 98.00 106 THR A N 1
ATOM 860 C CA . THR A 1 106 ? 2.371 -15.686 3.267 1.00 98.00 106 THR A CA 1
ATOM 861 C C . THR A 1 106 ? 2.795 -15.461 4.721 1.00 98.00 106 THR A C 1
ATOM 863 O O . THR A 1 106 ? 3.860 -15.930 5.125 1.00 98.00 106 THR A O 1
ATOM 866 N N . GLY A 1 107 ? 1.993 -14.745 5.519 1.00 97.94 107 GLY A N 1
ATOM 867 C CA . GLY A 1 107 ? 2.307 -14.445 6.921 1.00 97.94 107 GLY A CA 1
ATOM 868 C C . GLY A 1 107 ? 3.511 -13.514 7.111 1.00 97.94 107 GLY A C 1
ATOM 869 O O . GLY A 1 107 ? 4.144 -13.529 8.164 1.00 97.94 107 GLY A O 1
ATOM 870 N N . ARG A 1 108 ? 3.851 -12.724 6.087 1.00 97.81 108 ARG A N 1
ATOM 871 C CA . ARG A 1 108 ? 4.964 -11.758 6.074 1.00 97.81 108 ARG A CA 1
ATOM 872 C C . ARG A 1 108 ? 4.565 -10.353 6.502 1.00 97.81 108 ARG A C 1
ATOM 874 O O . ARG A 1 108 ? 5.440 -9.520 6.721 1.00 97.81 108 ARG A O 1
ATOM 881 N N . MET A 1 109 ? 3.267 -10.087 6.602 1.00 97.31 109 MET A N 1
ATOM 882 C CA . MET A 1 109 ? 2.746 -8.826 7.111 1.00 97.31 109 MET A CA 1
ATOM 883 C C . MET A 1 109 ? 3.051 -8.689 8.606 1.00 97.31 109 MET A C 1
ATOM 885 O O . MET A 1 109 ? 2.732 -9.579 9.398 1.00 97.31 109 MET A O 1
ATOM 889 N N . ASP A 1 110 ? 3.655 -7.567 8.993 1.00 95.62 110 ASP A N 1
ATOM 890 C CA . ASP A 1 110 ? 3.934 -7.264 10.394 1.00 95.62 110 ASP A CA 1
ATOM 891 C C . ASP A 1 110 ? 2.62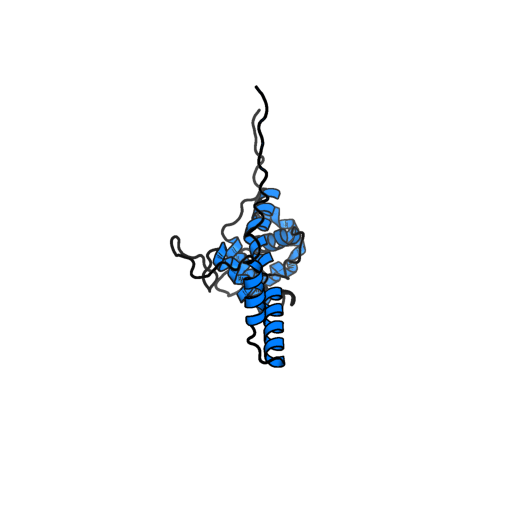1 -7.155 11.191 1.00 95.62 110 ASP A C 1
ATOM 893 O O . ASP A 1 110 ? 1.635 -6.605 10.696 1.00 95.62 110 ASP A O 1
ATOM 897 N N . ARG A 1 111 ? 2.599 -7.645 12.437 1.00 93.94 111 ARG A N 1
ATOM 898 C CA . ARG A 1 111 ? 1.402 -7.636 13.305 1.00 93.94 111 ARG A CA 1
ATOM 899 C C . ARG A 1 111 ? 0.941 -6.233 13.709 1.00 93.94 111 ARG A C 1
ATOM 901 O O . ARG A 1 111 ? -0.216 -6.055 14.093 1.00 93.94 111 ARG A O 1
ATOM 908 N N . ALA A 1 112 ? 1.834 -5.251 13.657 1.00 92.44 112 ALA A N 1
ATOM 909 C CA . ALA A 1 112 ? 1.503 -3.850 13.853 1.00 92.44 112 ALA A CA 1
ATOM 910 C C . ALA A 1 112 ? 0.791 -3.242 12.633 1.00 92.44 112 ALA A C 1
ATOM 912 O O . ALA A 1 112 ? 0.294 -2.122 12.737 1.00 92.44 112 ALA A O 1
ATOM 913 N N . SER A 1 113 ? 0.692 -3.965 11.511 1.00 94.94 113 SER A N 1
ATOM 914 C CA . SER A 1 113 ? -0.080 -3.511 10.353 1.00 94.94 113 SER A CA 1
ATOM 915 C C . SER A 1 113 ? -1.578 -3.466 10.647 1.00 94.94 113 SER A C 1
ATOM 917 O O . SER A 1 113 ? -2.086 -4.201 11.500 1.00 94.94 113 SER A O 1
ATOM 919 N N . ASP A 1 114 ? -2.291 -2.618 9.914 1.00 95.50 114 ASP A N 1
ATOM 920 C CA . ASP A 1 114 ? -3.750 -2.656 9.871 1.00 95.50 114 ASP A CA 1
ATOM 921 C C . ASP A 1 114 ? -4.230 -3.884 9.067 1.00 95.50 114 ASP A C 1
ATOM 923 O O . ASP A 1 114 ? -3.489 -4.413 8.231 1.00 95.50 114 ASP A O 1
ATOM 927 N N . PRO A 1 115 ? -5.469 -4.365 9.282 1.00 95.44 115 PRO A N 1
ATOM 928 C CA . PRO A 1 115 ? -6.030 -5.459 8.495 1.00 95.44 115 PRO A CA 1
ATOM 929 C C . PRO A 1 115 ? -6.046 -5.144 6.994 1.00 95.44 115 PRO A C 1
ATOM 931 O O . PRO A 1 115 ? -6.328 -4.015 6.598 1.00 95.44 115 PRO A O 1
ATOM 934 N N . VAL A 1 116 ? -5.858 -6.154 6.136 1.00 96.81 116 VAL A N 1
ATOM 935 C CA . VAL A 1 116 ? -5.832 -5.976 4.666 1.00 96.81 116 VAL A CA 1
ATOM 936 C C . VAL A 1 116 ? -7.071 -5.253 4.132 1.00 96.81 116 VAL A C 1
ATOM 938 O O . VAL A 1 116 ? -6.961 -4.429 3.227 1.00 96.81 116 VAL A O 1
ATOM 941 N N . ALA A 1 117 ? -8.248 -5.515 4.708 1.00 94.00 117 ALA A N 1
ATOM 942 C CA . ALA A 1 117 ? -9.478 -4.815 4.341 1.00 94.00 117 ALA A CA 1
ATOM 943 C C . ALA A 1 117 ? -9.360 -3.288 4.516 1.00 94.00 117 ALA A C 1
ATOM 945 O O . ALA A 1 117 ? -9.842 -2.536 3.674 1.00 94.00 117 ALA A O 1
ATOM 946 N N . GLU A 1 118 ? -8.664 -2.832 5.558 1.00 94.88 118 GLU A N 1
ATOM 947 C CA . GLU A 1 118 ? -8.417 -1.415 5.833 1.00 94.88 118 GLU A CA 1
ATOM 948 C C . GLU A 1 118 ? -7.312 -0.842 4.942 1.00 94.88 118 GLU A C 1
ATOM 950 O O . GLU A 1 118 ? -7.452 0.271 4.435 1.00 94.88 118 GLU A O 1
ATOM 955 N N . LEU A 1 119 ? -6.257 -1.619 4.672 1.00 95.50 119 LEU A N 1
ATOM 956 C CA . LEU A 1 119 ? -5.183 -1.237 3.743 1.00 95.50 119 LEU A CA 1
ATOM 957 C C . LEU A 1 119 ? -5.686 -1.066 2.301 1.00 95.50 119 LEU A C 1
ATOM 959 O O . LEU A 1 119 ? -5.158 -0.258 1.541 1.00 95.50 119 LEU A O 1
ATOM 963 N N . ARG A 1 120 ? -6.740 -1.788 1.910 1.00 95.12 120 ARG A N 1
ATOM 964 C CA . ARG A 1 120 ? -7.354 -1.670 0.579 1.00 95.12 120 ARG A CA 1
ATOM 965 C C . ARG A 1 120 ? -8.256 -0.444 0.431 1.00 95.12 120 ARG A C 1
ATOM 967 O O . ARG A 1 120 ? -8.460 0.004 -0.697 1.00 95.12 120 ARG A O 1
ATOM 974 N N . LYS A 1 121 ? -8.760 0.152 1.521 1.00 93.81 121 LYS A N 1
ATOM 975 C CA . LYS A 1 121 ? -9.645 1.334 1.447 1.00 93.81 121 LYS A CA 1
ATOM 976 C C . LYS A 1 121 ? -8.991 2.525 0.730 1.00 93.81 121 LYS A C 1
ATOM 978 O O . LYS A 1 121 ? -9.648 3.093 -0.142 1.00 93.81 121 LYS A O 1
ATOM 983 N N . PRO A 1 122 ? -7.723 2.905 0.992 1.00 93.81 122 PRO A N 1
ATOM 984 C CA . PRO A 1 122 ? -7.050 3.940 0.212 1.00 93.81 122 PRO A CA 1
ATOM 985 C C . PRO A 1 122 ? -6.886 3.596 -1.266 1.00 93.81 122 PRO A C 1
ATOM 987 O O . PRO A 1 122 ? -7.037 4.477 -2.108 1.00 93.81 122 PRO A O 1
ATOM 990 N N . LEU A 1 123 ? -6.622 2.331 -1.601 1.00 94.44 123 LEU A N 1
ATOM 991 C CA . LEU A 1 123 ? -6.500 1.899 -2.995 1.00 94.44 123 LEU A CA 1
ATOM 992 C C . LEU A 1 123 ? -7.851 1.979 -3.721 1.00 94.44 123 LEU A C 1
ATOM 994 O O . LEU A 1 123 ? -7.920 2.458 -4.849 1.00 94.44 123 LEU A O 1
ATOM 998 N N . ALA A 1 124 ? -8.942 1.612 -3.050 1.00 92.50 124 ALA A N 1
ATOM 999 C CA . ALA A 1 124 ? -10.290 1.777 -3.582 1.00 92.50 124 ALA A CA 1
ATOM 1000 C C . ALA A 1 124 ? -10.690 3.259 -3.698 1.00 92.50 124 ALA A C 1
ATOM 1002 O O . ALA A 1 124 ? -11.164 3.712 -4.739 1.00 92.50 124 ALA A O 1
ATOM 1003 N N . CYS A 1 125 ? -10.445 4.053 -2.652 1.00 91.44 125 CYS A N 1
ATOM 1004 C CA . CYS A 1 125 ? -10.846 5.455 -2.595 1.00 91.44 125 CYS A CA 1
ATOM 1005 C C . CYS A 1 125 ? -9.979 6.313 -3.518 1.00 91.44 125 CYS A C 1
ATOM 1007 O O . CYS A 1 125 ? -10.469 6.876 -4.492 1.00 91.44 125 CYS A O 1
ATOM 1009 N N . TYR A 1 126 ? -8.683 6.427 -3.234 1.00 89.94 126 TYR A N 1
ATOM 1010 C CA . TYR A 1 126 ? -7.770 7.267 -4.004 1.00 89.94 126 TYR A CA 1
ATOM 1011 C C . TYR A 1 126 ? -7.451 6.636 -5.362 1.00 89.94 126 TYR A C 1
ATOM 1013 O O . TYR A 1 126 ? -7.588 7.305 -6.388 1.00 89.94 126 TYR A O 1
ATOM 1021 N N . GLY A 1 127 ? -7.110 5.345 -5.366 1.00 90.25 127 GLY A N 1
ATOM 1022 C CA . GLY A 1 127 ? -6.694 4.617 -6.566 1.00 90.25 127 GLY A CA 1
ATOM 1023 C C . GLY A 1 127 ? -7.806 4.195 -7.515 1.00 90.25 127 GLY A C 1
ATOM 1024 O O . GLY A 1 127 ? -7.519 3.793 -8.638 1.00 90.25 127 GLY A O 1
ATOM 1025 N N . ARG A 1 128 ? -9.072 4.336 -7.103 1.00 91.50 128 ARG A N 1
ATOM 1026 C CA . ARG A 1 128 ? -10.247 3.886 -7.860 1.00 91.50 128 ARG A CA 1
ATOM 1027 C C . ARG A 1 128 ? -10.179 2.405 -8.239 1.00 91.50 128 ARG A C 1
ATOM 1029 O O . ARG A 1 128 ? -10.497 2.060 -9.375 1.00 91.50 128 ARG A O 1
ATOM 1036 N N . LEU A 1 129 ? -9.766 1.552 -7.308 1.00 92.25 129 LEU A N 1
ATOM 1037 C CA . LEU A 1 129 ? -9.842 0.103 -7.482 1.00 92.25 129 LEU A CA 1
ATOM 1038 C C . LEU A 1 129 ? -11.183 -0.451 -6.971 1.00 92.25 129 LEU A C 1
ATOM 1040 O O . LEU A 1 129 ? -11.740 0.062 -6.001 1.00 92.25 129 LEU A O 1
ATOM 1044 N N . ASP A 1 130 ? -11.709 -1.484 -7.626 1.00 91.00 130 ASP A N 1
ATOM 1045 C CA . ASP A 1 130 ? -12.881 -2.238 -7.166 1.00 91.00 130 ASP A CA 1
ATOM 1046 C C . ASP A 1 130 ? -12.531 -3.181 -5.991 1.00 91.00 130 ASP A C 1
ATOM 1048 O O . ASP A 1 130 ? -11.377 -3.273 -5.564 1.00 91.00 130 ASP A O 1
ATOM 1052 N N . GLN A 1 131 ? -13.512 -3.930 -5.465 1.00 89.19 131 GLN A N 1
ATOM 1053 C CA . GLN A 1 131 ? -13.267 -4.880 -4.366 1.00 89.19 131 GLN A CA 1
ATOM 1054 C C . GLN A 1 131 ? -12.317 -6.045 -4.717 1.00 89.19 131 GLN A C 1
ATOM 1056 O O . GLN A 1 131 ? -11.924 -6.809 -3.833 1.00 89.19 131 GLN A O 1
ATOM 1061 N N . HIS A 1 132 ? -11.961 -6.202 -5.991 1.00 89.75 132 HIS A N 1
ATOM 1062 C CA . HIS A 1 132 ? -11.035 -7.208 -6.504 1.00 89.75 132 HIS A CA 1
ATOM 1063 C C . HIS A 1 132 ? -9.682 -6.593 -6.903 1.00 89.75 132 HIS A C 1
ATOM 1065 O O . HIS A 1 132 ? -8.807 -7.293 -7.422 1.00 89.75 132 HIS A O 1
ATOM 1071 N N . GLY A 1 133 ? -9.482 -5.293 -6.679 1.00 90.19 133 GLY A N 1
ATOM 1072 C CA . GLY A 1 133 ? -8.259 -4.584 -7.028 1.00 90.19 133 GLY A CA 1
ATOM 1073 C C . GLY A 1 133 ? -8.110 -4.293 -8.519 1.00 90.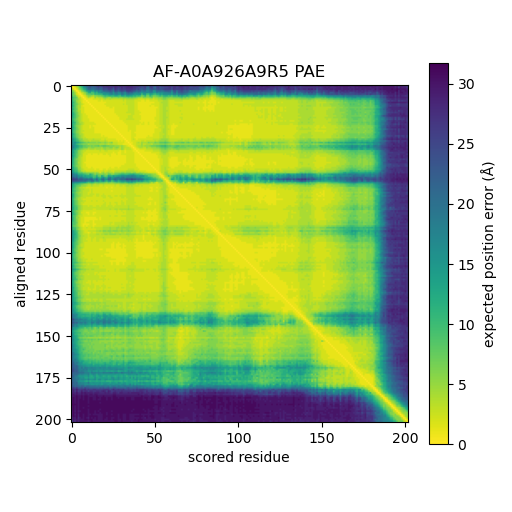19 133 GLY A C 1
ATOM 1074 O O . GLY A 1 133 ? -6.982 -4.149 -8.973 1.00 90.19 133 GLY A O 1
ATOM 1075 N N . ASN A 1 134 ? -9.194 -4.290 -9.302 1.00 90.94 134 ASN A N 1
ATOM 1076 C CA . ASN A 1 134 ? -9.151 -3.844 -10.697 1.00 90.94 134 ASN A CA 1
ATOM 1077 C C . ASN A 1 134 ? -9.465 -2.347 -10.793 1.00 90.94 134 ASN A C 1
ATOM 1079 O O . ASN A 1 134 ? -10.330 -1.866 -10.057 1.00 90.94 134 ASN A O 1
ATOM 1083 N N . PRO A 1 135 ? -8.866 -1.618 -11.748 1.00 90.25 135 PRO A N 1
ATOM 1084 C CA . PRO A 1 135 ? -9.241 -0.238 -12.018 1.00 90.25 135 PRO A CA 1
ATOM 1085 C C . PRO A 1 135 ? -10.723 -0.096 -12.382 1.00 90.25 135 PRO A C 1
ATOM 1087 O O . PRO A 1 135 ? -11.223 -0.744 -13.305 1.00 90.25 135 PRO A O 1
ATOM 1090 N N . LEU A 1 136 ? -11.420 0.810 -11.699 1.00 89.25 136 LEU A N 1
ATOM 1091 C CA . LEU A 1 136 ? -12.792 1.171 -12.034 1.00 89.25 136 LEU A CA 1
ATOM 1092 C C . LEU A 1 136 ? -12.850 1.864 -13.407 1.00 89.25 136 LEU A C 1
ATOM 1094 O O . LEU A 1 136 ? -12.003 2.725 -13.705 1.00 89.25 136 LEU A O 1
ATOM 1098 N N . PRO A 1 137 ? -13.885 1.577 -14.223 1.00 87.50 137 PRO A N 1
ATOM 1099 C CA . PRO A 1 137 ? -14.112 2.283 -15.475 1.00 87.50 137 PRO A CA 1
ATOM 1100 C C . PRO A 1 137 ? -14.198 3.799 -15.272 1.00 87.50 137 PRO A C 1
ATOM 1102 O O . PRO A 1 137 ? -14.656 4.305 -14.243 1.00 87.50 137 PRO A O 1
ATOM 1105 N N . ARG A 1 138 ? -13.770 4.558 -16.284 1.00 81.56 138 ARG A N 1
ATOM 1106 C CA . ARG A 1 138 ? -13.881 6.022 -16.252 1.00 81.56 138 ARG A CA 1
ATOM 1107 C C . ARG A 1 138 ? -15.354 6.432 -16.141 1.00 81.56 138 ARG A C 1
ATOM 1109 O O . ARG A 1 138 ? -16.196 5.900 -16.852 1.00 81.56 138 ARG A O 1
ATOM 1116 N N . GLY A 1 139 ? -15.639 7.409 -15.280 1.00 80.62 139 GLY A N 1
ATOM 1117 C CA . GLY A 1 139 ? -16.985 7.962 -15.091 1.00 80.62 139 GLY A CA 1
ATOM 1118 C C . GLY A 1 139 ? -17.847 7.240 -14.052 1.00 80.62 139 GLY A C 1
ATOM 1119 O O . GLY A 1 139 ? -18.912 7.747 -13.717 1.00 80.62 139 GLY A O 1
ATOM 1120 N N . VAL A 1 140 ? -17.389 6.112 -13.499 1.00 83.19 140 VAL A N 1
ATOM 1121 C CA . VAL A 1 140 ? -18.065 5.450 -12.375 1.00 83.19 140 VAL A CA 1
ATOM 1122 C C . VAL A 1 140 ? -17.762 6.209 -11.080 1.00 83.19 140 VAL A C 1
ATOM 1124 O O . VAL A 1 140 ? -16.605 6.530 -10.789 1.00 83.19 140 VAL A O 1
ATOM 1127 N N . GLY A 1 141 ? -18.818 6.539 -10.330 1.00 72.56 141 GLY A N 1
ATOM 1128 C CA . GLY A 1 141 ? -18.717 7.191 -9.025 1.00 72.56 141 GLY A CA 1
ATOM 1129 C C . GLY A 1 141 ? -18.087 6.277 -7.974 1.00 72.56 141 GLY A C 1
ATOM 1130 O O . GLY A 1 141 ? -18.099 5.057 -8.105 1.00 72.56 141 GLY A O 1
ATOM 1131 N N . ARG A 1 142 ? -17.522 6.868 -6.920 1.00 69.56 142 ARG A N 1
ATOM 1132 C CA . ARG A 1 142 ? -17.032 6.101 -5.768 1.00 69.56 142 ARG A CA 1
ATOM 1133 C C . ARG A 1 142 ? -18.216 5.747 -4.873 1.00 69.56 142 ARG A C 1
ATOM 1135 O O . ARG A 1 142 ? -19.002 6.630 -4.548 1.00 69.56 142 ARG A O 1
ATOM 1142 N N . GLU A 1 143 ? -18.300 4.491 -4.454 1.00 72.62 143 GLU A N 1
ATOM 1143 C CA . GLU A 1 143 ? -19.341 4.021 -3.525 1.00 72.62 143 GLU A CA 1
ATOM 1144 C C . GLU A 1 143 ? -18.930 4.140 -2.049 1.00 72.62 143 GLU A C 1
ATOM 1146 O O . GLU A 1 143 ? -19.758 3.945 -1.165 1.00 72.62 143 GLU A O 1
ATOM 1151 N N . ILE A 1 144 ? -17.663 4.469 -1.768 1.00 73.94 144 ILE A N 1
ATOM 1152 C CA . ILE A 1 144 ? -17.120 4.530 -0.406 1.00 73.94 144 ILE A CA 1
ATOM 1153 C C . ILE A 1 144 ? -16.825 5.963 0.038 1.00 73.94 144 ILE A C 1
ATOM 1155 O O . ILE A 1 144 ? -16.282 6.771 -0.724 1.00 73.94 144 ILE A O 1
ATOM 1159 N N . GLU A 1 145 ? -17.135 6.256 1.301 1.00 82.50 145 GLU A N 1
ATOM 1160 C CA . GLU A 1 145 ? -16.689 7.481 1.961 1.00 82.50 145 GLU A CA 1
ATOM 1161 C C . GLU A 1 145 ? -15.165 7.474 2.151 1.00 82.50 145 GLU A C 1
ATOM 1163 O O . GLU A 1 145 ? -14.515 6.433 2.285 1.00 82.50 145 GLU A O 1
ATOM 1168 N N . CYS A 1 146 ? -14.563 8.663 2.119 1.00 85.19 146 CYS A N 1
ATOM 1169 C CA . CYS A 1 146 ? -13.116 8.790 2.217 1.00 85.19 146 CYS A CA 1
ATOM 1170 C C . CYS A 1 146 ? -12.648 8.631 3.669 1.00 85.19 146 CYS A C 1
ATOM 1172 O O . CYS A 1 146 ? -12.762 9.556 4.467 1.00 85.19 146 CYS A O 1
ATOM 1174 N N . GLU A 1 147 ? -12.028 7.491 3.976 1.00 89.31 147 GLU A N 1
ATOM 1175 C CA . GLU A 1 147 ? -11.414 7.216 5.285 1.00 89.31 147 GLU A CA 1
ATOM 1176 C C . GLU A 1 147 ? -9.874 7.237 5.254 1.00 89.31 147 GLU A C 1
ATOM 1178 O O . GLU A 1 147 ? -9.225 6.877 6.232 1.00 89.31 147 GLU A O 1
ATOM 1183 N N . CYS A 1 148 ? -9.260 7.650 4.139 1.00 88.88 148 CYS A N 1
ATOM 1184 C CA . CYS A 1 148 ? -7.812 7.520 3.908 1.00 88.88 148 CYS A CA 1
ATOM 1185 C C . CYS A 1 148 ? -6.929 8.192 4.973 1.00 88.88 148 CYS A C 1
ATOM 1187 O O . CYS A 1 148 ? -5.792 7.781 5.174 1.00 88.88 148 CYS A O 1
ATOM 1189 N N . PHE A 1 149 ? -7.443 9.231 5.631 1.00 87.88 149 PHE A N 1
ATOM 1190 C CA . PHE A 1 149 ? -6.729 10.007 6.648 1.00 87.88 149 PHE A CA 1
ATOM 1191 C C . PHE A 1 149 ? -7.043 9.574 8.080 1.00 87.88 149 PHE A C 1
ATOM 1193 O O . PHE A 1 149 ? -6.475 10.118 9.023 1.00 87.88 149 PHE A O 1
ATOM 1200 N N . LEU A 1 150 ? -7.977 8.643 8.260 1.00 88.88 150 LEU A N 1
ATOM 1201 C CA . LEU A 1 150 ? -8.398 8.221 9.583 1.00 8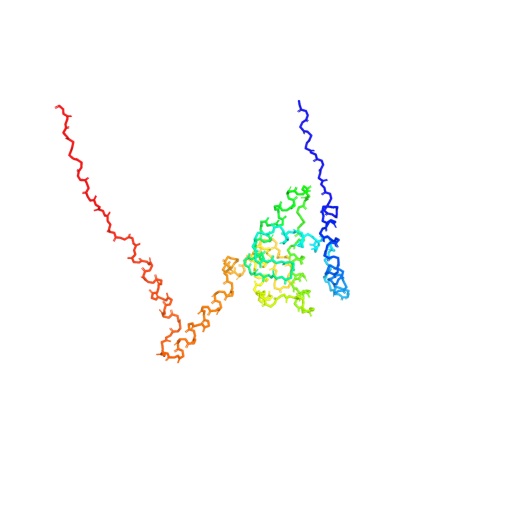8.88 150 LEU A CA 1
ATOM 1202 C C . LEU A 1 150 ? -7.463 7.098 10.069 1.00 88.88 150 LEU A C 1
ATOM 1204 O O . LEU A 1 150 ? -7.334 6.083 9.378 1.00 88.88 150 LEU A O 1
ATOM 1208 N N . PRO A 1 151 ? -6.836 7.216 11.246 1.00 89.69 151 PRO A N 1
ATOM 1209 C CA . PRO A 1 151 ? -5.972 6.170 11.785 1.00 89.69 151 PRO A CA 1
ATOM 1210 C C . PRO A 1 151 ? -6.821 4.989 12.288 1.00 89.69 151 PRO A C 1
ATOM 1212 O O . PRO A 1 151 ? -7.641 5.152 13.194 1.00 89.69 151 PRO A O 1
ATOM 1215 N N . TYR A 1 152 ? -6.715 3.814 11.651 1.00 91.38 152 TYR A N 1
ATOM 1216 C CA . TYR A 1 152 ? -7.605 2.680 11.945 1.00 91.38 152 TYR A CA 1
ATOM 1217 C C . TYR A 1 152 ? -7.405 2.154 13.365 1.00 91.38 152 TYR A C 1
ATOM 1219 O O . TYR A 1 152 ? -8.380 2.020 14.102 1.00 91.38 152 TYR A O 1
ATOM 1227 N N . ARG A 1 153 ? -6.159 1.865 13.749 1.00 87.38 153 ARG A N 1
ATOM 1228 C CA . ARG A 1 153 ? -5.838 1.211 15.019 1.00 87.38 153 ARG A CA 1
ATOM 1229 C C . ARG A 1 153 ? -6.276 2.049 16.213 1.00 87.38 153 ARG A C 1
ATOM 1231 O O . ARG A 1 153 ? -6.991 1.552 17.071 1.00 87.38 153 ARG A O 1
ATOM 1238 N N . GLU A 1 154 ? -5.949 3.328 16.206 1.00 90.12 154 GLU A N 1
ATOM 1239 C CA . GLU A 1 154 ? -6.303 4.301 17.234 1.00 90.12 154 GLU A CA 1
ATOM 1240 C C . GLU A 1 154 ? -7.823 4.453 17.334 1.00 90.12 154 GLU A C 1
ATOM 1242 O O . GLU A 1 154 ? -8.383 4.502 18.430 1.00 90.12 154 GLU A O 1
ATOM 1247 N N . THR A 1 155 ? -8.513 4.453 16.187 1.00 88.25 155 THR A N 1
ATOM 1248 C CA . THR A 1 155 ? -9.980 4.465 16.150 1.00 88.25 155 THR A CA 1
ATOM 1249 C C . THR A 1 155 ? -10.553 3.178 16.747 1.00 88.25 155 THR A C 1
ATOM 1251 O O . THR A 1 155 ? -11.453 3.235 17.582 1.00 88.25 155 THR A O 1
ATOM 1254 N N . ALA A 1 156 ? -10.032 2.011 16.365 1.00 89.12 156 ALA A N 1
ATOM 1255 C CA . ALA A 1 156 ? -10.496 0.715 16.851 1.00 89.12 156 ALA A CA 1
ATOM 1256 C C . ALA A 1 156 ? -10.232 0.530 18.356 1.00 89.12 156 ALA A C 1
ATOM 1258 O O . ALA A 1 156 ? -11.096 0.034 19.079 1.00 89.12 156 ALA A O 1
ATOM 1259 N N . GLU A 1 157 ? -9.072 0.967 18.843 1.00 90.06 157 GLU A N 1
ATOM 1260 C CA . GLU A 1 157 ? -8.700 0.945 20.259 1.00 90.06 157 GLU A CA 1
ATOM 1261 C C . GLU A 1 157 ? -9.617 1.844 21.091 1.00 90.06 157 GLU A C 1
ATOM 1263 O O . GLU A 1 157 ? -10.154 1.393 22.108 1.00 90.06 157 GLU A O 1
ATOM 1268 N N . LEU A 1 158 ? -9.868 3.074 20.626 1.00 89.69 158 LEU A N 1
ATOM 1269 C CA . LEU A 1 158 ? -10.803 4.000 21.264 1.00 89.69 158 LEU A CA 1
ATOM 1270 C C . LEU A 1 158 ? -12.216 3.410 21.329 1.00 89.69 158 LEU A C 1
ATOM 1272 O O . LEU A 1 158 ? -12.837 3.410 22.391 1.00 89.69 158 LEU A O 1
ATOM 1276 N N . LEU A 1 159 ? -12.724 2.881 20.213 1.00 88.75 159 LEU A N 1
ATOM 1277 C CA . LEU A 1 159 ? -14.052 2.265 20.163 1.00 88.75 159 LEU A CA 1
ATOM 1278 C C . LEU A 1 159 ? -14.145 1.039 21.080 1.00 88.75 159 LEU A C 1
ATOM 1280 O O . LEU A 1 159 ? -15.156 0.858 21.758 1.00 88.75 159 LEU A O 1
ATOM 1284 N N . GLY A 1 160 ? -13.087 0.229 21.153 1.00 89.00 160 GLY A N 1
ATOM 1285 C CA . GLY A 1 160 ? -13.007 -0.902 22.073 1.00 89.00 160 GLY A CA 1
ATOM 1286 C C . GLY A 1 160 ? -13.033 -0.477 23.543 1.00 89.00 160 GLY A C 1
ATOM 1287 O O . GLY A 1 160 ? -13.689 -1.128 24.355 1.00 89.00 160 GLY A O 1
ATOM 1288 N N . GLU A 1 161 ? -12.361 0.620 23.900 1.00 90.56 161 GLU A N 1
ATOM 1289 C CA . GLU A 1 161 ? -12.415 1.158 25.265 1.00 90.56 161 GLU A CA 1
ATOM 1290 C C . GLU A 1 161 ? -13.801 1.700 25.610 1.00 90.56 161 GLU A C 1
ATOM 1292 O O . GLU A 1 161 ? -14.325 1.406 26.685 1.00 90.56 161 GLU A O 1
ATOM 1297 N N . LEU A 1 162 ? -14.433 2.417 24.680 1.00 90.12 162 LEU A N 1
ATOM 1298 C CA . LEU A 1 162 ? -15.795 2.918 24.853 1.00 90.12 162 LEU A CA 1
ATOM 1299 C C . LEU A 1 162 ? -16.809 1.780 25.024 1.00 90.12 162 LEU A C 1
ATOM 1301 O O . LEU A 1 162 ? -17.694 1.875 25.875 1.00 90.12 162 LEU A O 1
ATOM 1305 N N . ALA A 1 163 ? -16.659 0.685 24.276 1.00 88.81 163 ALA A N 1
ATOM 1306 C CA . ALA A 1 163 ? -17.481 -0.512 24.440 1.00 88.81 163 ALA A CA 1
ATOM 1307 C C . ALA A 1 163 ? -17.298 -1.141 25.833 1.00 88.81 163 ALA A C 1
ATOM 1309 O O . ALA A 1 163 ? -18.276 -1.339 26.552 1.00 88.81 163 ALA A O 1
ATOM 1310 N N . ARG A 1 164 ? -16.051 -1.348 26.283 1.00 91.19 164 ARG A N 1
ATOM 1311 C CA . ARG A 1 164 ? -15.763 -1.859 27.639 1.00 91.19 164 ARG A CA 1
ATOM 1312 C C . ARG A 1 164 ? -16.255 -0.928 28.745 1.00 91.19 164 ARG A C 1
ATOM 1314 O O . ARG A 1 164 ? -16.588 -1.368 29.844 1.00 91.19 164 ARG A O 1
ATOM 1321 N N . GLN A 1 165 ? -16.232 0.382 28.521 1.00 89.38 165 GLN A N 1
ATOM 1322 C CA . GLN A 1 165 ? -16.779 1.348 29.468 1.00 89.38 165 GLN A CA 1
ATOM 1323 C C . GLN A 1 165 ? -18.304 1.243 29.532 1.00 89.38 165 GLN A C 1
ATOM 1325 O O . GLN A 1 165 ? -18.843 1.190 30.633 1.00 89.38 165 GLN A O 1
ATOM 1330 N N . SER A 1 166 ? -18.968 1.151 28.380 1.00 90.88 166 SER A N 1
ATOM 1331 C CA . SER A 1 166 ? -20.415 0.948 28.279 1.00 90.88 166 SER A CA 1
ATOM 1332 C C . SER A 1 166 ? -20.874 -0.293 29.044 1.00 90.88 166 SER A C 1
ATOM 1334 O O . SER A 1 166 ? -21.797 -0.210 29.851 1.00 90.88 166 SER A O 1
ATOM 1336 N N . GLU A 1 167 ? -20.168 -1.414 28.889 1.00 91.00 167 GLU A N 1
ATOM 1337 C CA . GLU A 1 167 ? -20.446 -2.650 29.631 1.00 91.00 167 GLU A CA 1
ATOM 1338 C C . GLU A 1 167 ? -20.330 -2.467 31.153 1.00 91.00 167 GLU A C 1
ATOM 1340 O O . GLU A 1 167 ? -21.104 -3.048 31.911 1.00 91.00 167 GLU A O 1
ATOM 1345 N N . ARG A 1 168 ? -19.384 -1.637 31.614 1.00 91.38 168 ARG A N 1
ATOM 1346 C CA . ARG A 1 168 ? -19.171 -1.361 33.044 1.00 91.38 168 ARG A CA 1
ATOM 1347 C C . ARG A 1 168 ? -20.192 -0.390 33.633 1.00 91.38 168 ARG A C 1
ATOM 1349 O O . ARG A 1 168 ? -20.534 -0.527 34.805 1.00 91.38 168 ARG A O 1
ATOM 1356 N N . THR A 1 169 ? -20.622 0.619 32.878 1.00 90.50 169 THR A N 1
ATOM 1357 C CA . THR A 1 169 ? -21.448 1.725 33.398 1.00 90.50 169 THR A CA 1
ATOM 1358 C C . THR A 1 169 ? -22.925 1.623 33.023 1.00 90.50 169 THR A C 1
ATOM 1360 O O . THR A 1 169 ? -23.740 2.329 33.612 1.00 90.50 169 THR A O 1
ATOM 1363 N N . GLY A 1 170 ? -23.279 0.787 32.044 1.00 89.69 170 GLY A N 1
ATOM 1364 C CA . GLY A 1 170 ? -24.610 0.752 31.434 1.00 89.69 170 GLY A CA 1
ATOM 1365 C C . GLY A 1 170 ? -24.917 1.963 30.540 1.00 89.69 170 GLY A C 1
ATOM 1366 O O . GLY A 1 170 ? -26.030 2.075 30.030 1.00 89.69 170 GLY A O 1
ATOM 1367 N N . GLU A 1 171 ? -23.959 2.876 30.346 1.00 87.81 171 GLU A N 1
ATOM 1368 C CA . GLU A 1 171 ? -24.084 4.022 29.436 1.00 87.81 171 GLU A CA 1
ATOM 1369 C C . GLU A 1 171 ? -23.923 3.560 27.982 1.00 87.81 171 GLU A C 1
ATOM 1371 O O . GLU A 1 171 ? -23.170 2.629 27.709 1.00 87.81 171 GLU A O 1
ATOM 1376 N N . HIS A 1 172 ? -24.586 4.205 27.020 1.00 85.62 172 HIS A N 1
ATOM 1377 C CA . HIS A 1 172 ? -24.401 3.875 25.607 1.00 85.62 172 HIS A CA 1
ATOM 1378 C C . HIS A 1 172 ? -22.975 4.263 25.139 1.00 85.62 172 HIS A C 1
ATOM 1380 O O . HIS A 1 172 ? -22.513 5.370 25.429 1.00 85.62 172 HIS A O 1
ATOM 1386 N N . PRO A 1 173 ? -22.265 3.421 24.359 1.00 81.44 173 PRO A N 1
ATOM 1387 C CA . PRO A 1 173 ? -20.829 3.594 24.083 1.00 81.44 173 PRO A CA 1
ATOM 1388 C C . PRO A 1 173 ? -20.483 4.869 23.300 1.00 81.44 173 PRO A C 1
ATOM 1390 O O . PRO A 1 173 ? -19.364 5.368 23.376 1.00 81.44 173 PRO A O 1
ATOM 1393 N N . LEU A 1 174 ? -21.442 5.432 22.560 1.00 85.25 174 LEU A N 1
ATOM 1394 C CA . LEU A 1 174 ? -21.248 6.679 21.807 1.00 85.25 174 LEU A CA 1
ATOM 1395 C C . LEU A 1 174 ? -21.562 7.954 22.604 1.00 85.25 174 LEU A C 1
ATOM 1397 O O . LEU A 1 174 ? -21.289 9.051 22.120 1.00 85.25 174 LEU A O 1
ATOM 1401 N N . ASP A 1 175 ? -22.132 7.855 23.803 1.00 87.19 175 ASP A N 1
ATOM 1402 C CA . ASP A 1 175 ? -22.519 9.040 24.577 1.00 87.19 175 ASP A CA 1
ATOM 1403 C C . ASP A 1 175 ? -21.324 9.888 25.043 1.00 87.19 175 ASP A C 1
ATOM 1405 O O . ASP A 1 175 ? -21.414 11.119 24.957 1.00 87.19 175 ASP A O 1
ATOM 1409 N N . PRO A 1 176 ? -20.167 9.311 25.434 1.00 84.62 176 PRO A N 1
ATOM 1410 C CA . PRO A 1 176 ? -18.957 10.092 25.684 1.00 84.62 176 PRO A CA 1
ATOM 1411 C C . PRO A 1 176 ? -18.516 10.913 24.464 1.00 84.62 176 PRO A C 1
ATOM 1413 O O . PRO A 1 176 ? -18.178 12.091 24.603 1.00 84.62 176 PRO A O 1
ATOM 1416 N N . LEU A 1 177 ? -18.589 10.328 23.262 1.00 84.00 177 LEU A N 1
ATOM 1417 C CA . LEU A 1 177 ? -18.239 11.010 22.012 1.00 84.00 177 LEU A CA 1
ATOM 1418 C C . LEU A 1 177 ? -19.228 12.134 21.696 1.00 84.00 177 LEU A C 1
ATOM 1420 O O . LEU A 1 177 ? -18.813 13.253 21.400 1.00 84.00 177 LEU A O 1
ATOM 1424 N N . ARG A 1 178 ? -20.536 11.881 21.831 1.00 87.31 178 ARG A N 1
ATOM 1425 C CA . 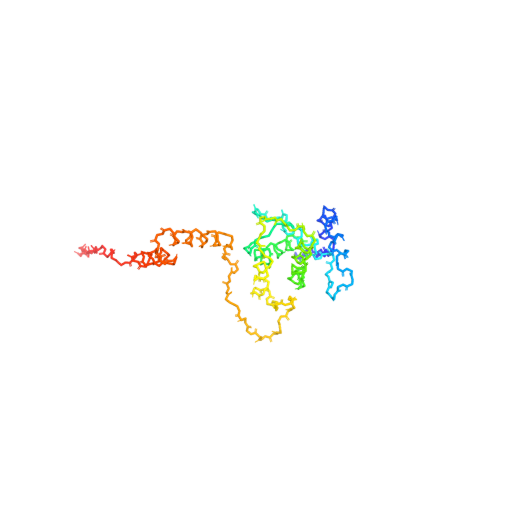ARG A 1 178 ? -21.581 12.904 21.643 1.00 87.31 178 ARG A CA 1
ATOM 1426 C C . ARG A 1 178 ? -21.387 14.087 22.590 1.00 87.31 178 ARG A C 1
ATOM 1428 O O . ARG A 1 178 ? -21.495 15.234 22.163 1.00 87.31 178 ARG A O 1
ATOM 1435 N N . ARG A 1 179 ? -21.047 13.828 23.858 1.00 86.75 179 ARG A N 1
ATOM 1436 C CA . ARG A 1 179 ? -20.753 14.876 24.851 1.00 86.75 179 ARG A CA 1
ATOM 1437 C C . ARG A 1 179 ? -19.498 15.672 24.500 1.00 86.75 179 ARG A C 1
ATOM 1439 O O . ARG A 1 179 ? -19.500 16.890 24.659 1.00 86.75 179 ARG A O 1
ATOM 1446 N N . ALA A 1 180 ? -18.441 15.011 24.029 1.00 81.94 180 ALA A N 1
ATOM 1447 C CA . ALA A 1 180 ? -17.222 15.686 23.587 1.00 81.94 180 ALA A CA 1
ATOM 1448 C C . ALA A 1 180 ? -17.485 16.592 22.371 1.00 81.94 180 ALA A C 1
ATOM 1450 O O . ALA A 1 180 ? -17.089 17.757 22.380 1.00 81.94 180 ALA A O 1
ATOM 1451 N N . LEU A 1 181 ? -18.228 16.097 21.376 1.00 81.06 181 LEU A N 1
ATOM 1452 C CA . LEU A 1 181 ? -18.586 16.849 20.169 1.00 81.06 181 LEU A CA 1
ATOM 1453 C C . LEU A 1 181 ? -19.523 18.029 20.471 1.00 81.06 181 LEU A C 1
ATOM 1455 O O . LEU A 1 181 ? -19.279 19.133 19.994 1.00 81.06 181 LEU A O 1
ATOM 1459 N N . GLY A 1 182 ? -20.530 17.843 21.331 1.00 74.19 182 GLY A N 1
ATOM 1460 C CA . GLY A 1 182 ? -21.435 18.923 21.747 1.00 74.19 182 GLY A CA 1
ATOM 1461 C C . GLY A 1 182 ? -20.762 20.027 22.576 1.00 74.19 182 GLY A C 1
ATOM 1462 O O . GLY A 1 182 ? -21.248 21.154 22.612 1.00 74.19 182 GLY A O 1
ATOM 1463 N N . ARG A 1 183 ? -19.621 19.742 23.222 1.00 60.09 183 ARG A N 1
ATOM 1464 C CA . ARG A 1 183 ? -18.782 20.762 23.880 1.00 60.09 183 ARG A CA 1
ATOM 1465 C C . ARG A 1 183 ? -17.886 21.513 22.892 1.00 60.09 183 ARG A C 1
ATOM 1467 O O . ARG A 1 183 ? -17.574 22.674 23.143 1.00 60.09 183 ARG A O 1
ATOM 1474 N N . ALA A 1 184 ? -17.477 20.875 21.795 1.00 54.50 184 ALA A N 1
ATOM 1475 C CA . ALA A 1 184 ? -16.627 21.484 20.771 1.00 54.50 184 ALA A CA 1
ATOM 1476 C C . ALA A 1 184 ? -17.378 22.536 19.937 1.00 54.50 184 ALA A C 1
ATOM 1478 O O . ALA A 1 184 ? -16.793 23.543 19.558 1.00 54.50 184 ALA A O 1
ATOM 1479 N N . THR A 1 185 ? -18.685 22.365 19.726 1.00 51.59 185 THR A N 1
ATOM 1480 C CA . THR A 1 185 ? -19.538 23.347 19.031 1.00 51.59 185 THR A CA 1
ATOM 1481 C C . THR A 1 185 ? -19.975 24.527 19.910 1.00 51.59 185 THR A C 1
ATOM 1483 O O . THR A 1 185 ? -20.656 25.422 19.427 1.00 51.59 185 THR A O 1
ATOM 1486 N N . GLY A 1 186 ? -19.618 24.537 21.201 1.00 46.12 186 GLY A N 1
ATOM 1487 C CA . GLY A 1 186 ? -20.030 25.553 22.181 1.00 46.12 186 GLY A CA 1
ATOM 1488 C C . GLY A 1 186 ? -18.986 26.632 22.495 1.00 46.12 186 GLY A C 1
ATOM 1489 O O . GLY A 1 186 ? -19.146 27.352 23.479 1.00 46.12 186 GLY A O 1
ATOM 1490 N N . ARG A 1 187 ? -17.894 26.734 21.725 1.00 46.66 187 ARG A N 1
ATOM 1491 C CA . ARG A 1 187 ? -16.878 27.792 21.870 1.00 46.66 187 ARG A CA 1
ATOM 1492 C C . ARG A 1 187 ? -16.594 28.463 20.525 1.00 46.66 187 ARG A C 1
ATOM 1494 O O . ARG A 1 187 ? -15.598 28.111 19.910 1.00 46.66 187 ARG A O 1
ATOM 1501 N N . ASP A 1 188 ? -17.457 29.390 20.102 1.00 45.06 188 ASP A N 1
ATOM 1502 C CA . ASP A 1 188 ? -17.052 30.689 19.519 1.00 45.06 188 ASP A CA 1
ATOM 1503 C C . ASP A 1 188 ? -18.252 31.641 19.308 1.00 45.06 188 ASP A C 1
ATOM 1505 O O . ASP A 1 188 ? -18.497 32.152 18.221 1.00 45.06 188 ASP A O 1
ATOM 1509 N N . GLU A 1 189 ? -19.042 31.896 20.353 1.00 41.28 189 GLU A N 1
ATOM 1510 C CA . GLU A 1 189 ? -19.943 33.054 20.360 1.00 41.28 189 GLU A CA 1
ATOM 1511 C C . GLU A 1 189 ? -19.701 33.853 21.638 1.00 41.28 189 GLU A C 1
ATOM 1513 O O . GLU A 1 189 ? -20.013 33.407 22.742 1.00 41.28 189 GLU A O 1
ATOM 1518 N N . GLY A 1 190 ? -19.122 35.044 21.481 1.00 45.28 190 GLY A N 1
ATOM 1519 C CA . GLY A 1 190 ? -19.147 36.073 22.516 1.00 45.28 190 GLY A CA 1
ATOM 1520 C C . GLY A 1 190 ? -17.787 36.500 23.050 1.00 45.28 190 GLY A C 1
ATOM 1521 O O . GLY A 1 190 ? -17.475 36.276 24.218 1.00 45.28 190 GLY A O 1
ATOM 1522 N N . ARG A 1 191 ? -17.030 37.242 22.235 1.00 36.53 191 ARG A N 1
ATOM 1523 C CA . ARG A 1 191 ? -16.249 38.368 22.758 1.00 36.53 191 ARG A CA 1
ATOM 1524 C C . ARG A 1 191 ? -16.154 39.493 21.730 1.00 36.53 191 ARG A C 1
ATOM 1526 O O . ARG A 1 191 ? -15.102 39.764 21.164 1.00 36.53 191 ARG A O 1
ATOM 1533 N N . ASP A 1 192 ? -17.295 40.132 21.497 1.00 40.47 192 ASP A N 1
ATOM 1534 C CA . ASP A 1 192 ? -17.346 41.472 20.918 1.00 40.47 192 ASP A CA 1
ATOM 1535 C C . ASP A 1 192 ? -16.950 42.466 22.026 1.00 40.47 192 ASP A C 1
ATOM 1537 O O . ASP A 1 192 ? -17.785 42.994 22.763 1.00 40.47 192 ASP A O 1
ATOM 1541 N N . ASP A 1 193 ? -15.639 42.621 22.243 1.00 38.78 193 ASP A N 1
ATOM 1542 C CA . ASP A 1 193 ? -15.095 43.650 23.130 1.00 38.78 193 ASP A CA 1
ATOM 1543 C C . ASP A 1 193 ? -15.247 45.003 22.417 1.00 38.78 193 ASP A C 1
ATOM 1545 O O . ASP A 1 193 ? -14.358 45.465 21.694 1.00 38.78 193 ASP A O 1
ATOM 1549 N N . GLY A 1 194 ? -16.400 45.636 22.641 1.00 41.66 194 GLY A N 1
ATOM 1550 C CA . GLY A 1 194 ? -16.702 46.990 22.207 1.00 41.66 194 GLY A CA 1
ATOM 1551 C C . GLY A 1 194 ? -15.571 47.963 22.547 1.00 41.66 194 GLY A C 1
ATOM 1552 O O . GLY A 1 194 ? -15.354 48.330 23.702 1.00 41.66 194 GLY A O 1
ATOM 1553 N N . ARG A 1 195 ? -14.866 48.428 21.513 1.00 35.16 195 ARG A N 1
ATOM 1554 C CA . ARG A 1 195 ? -14.027 49.628 21.569 1.00 35.16 195 ARG A CA 1
ATOM 1555 C C . ARG A 1 195 ? -14.697 50.716 20.751 1.00 35.16 195 ARG A C 1
ATOM 1557 O O . ARG A 1 195 ? -14.588 50.755 19.530 1.00 35.16 195 ARG A O 1
ATOM 1564 N N . SER A 1 196 ? -15.373 51.618 21.455 1.00 34.06 196 SER A N 1
ATOM 1565 C CA . SER A 1 196 ? -15.753 52.928 20.941 1.00 34.06 196 SER A CA 1
ATOM 1566 C C . SER A 1 196 ? -14.488 53.708 20.572 1.00 34.06 196 SER A C 1
ATOM 1568 O O . SER A 1 196 ? -13.664 53.996 21.442 1.00 34.06 196 SER A O 1
ATOM 1570 N N . TRP A 1 197 ? -14.329 54.059 19.300 1.00 35.66 197 TRP A N 1
ATOM 1571 C CA . TRP A 1 197 ? -13.327 55.029 18.869 1.00 35.66 197 TRP A CA 1
ATOM 1572 C C . TRP A 1 197 ? -13.949 56.422 18.910 1.00 35.66 197 TRP A C 1
ATOM 1574 O O . TRP A 1 197 ? -14.732 56.797 18.041 1.00 35.66 197 TRP A O 1
ATOM 1584 N N . SER A 1 198 ? -13.611 57.184 19.945 1.00 36.56 198 SER A N 1
ATOM 1585 C CA . SER A 1 198 ? -13.844 58.624 20.018 1.00 36.56 198 SER A CA 1
ATOM 1586 C C . SER A 1 198 ? -12.822 59.319 19.116 1.00 36.56 198 SER A C 1
ATOM 1588 O O . SER A 1 198 ? -11.633 59.353 19.427 1.00 36.56 198 SER A O 1
ATOM 1590 N N . THR A 1 199 ? -13.263 59.870 17.987 1.00 36.44 199 THR A N 1
ATOM 1591 C CA . THR A 1 199 ? -12.445 60.756 17.152 1.00 36.44 199 THR A CA 1
ATOM 1592 C C . THR A 1 199 ? -12.611 62.197 17.623 1.00 36.44 199 THR A C 1
ATOM 1594 O O . THR A 1 199 ? -13.633 62.827 17.353 1.00 36.44 199 THR A O 1
ATOM 1597 N N . SER A 1 200 ? -11.593 62.717 18.304 1.00 35.72 200 SER A N 1
ATOM 1598 C CA . SER A 1 200 ? -11.398 64.153 18.523 1.00 35.72 200 SER A CA 1
ATOM 1599 C C . SER A 1 200 ? -10.288 64.633 17.590 1.00 35.72 200 SER A C 1
ATOM 1601 O O . SER A 1 200 ? -9.177 64.108 17.655 1.00 35.72 200 SER A O 1
ATOM 1603 N N . GLY A 1 201 ? -10.573 65.621 16.739 1.00 31.45 201 GLY A N 1
ATOM 1604 C CA . GLY A 1 201 ? -9.561 66.288 15.917 1.00 31.45 201 GLY A CA 1
ATOM 1605 C C . GLY A 1 201 ? -10.146 67.078 14.747 1.00 31.45 201 GLY A C 1
ATOM 1606 O O . GLY A 1 201 ? -10.256 66.561 13.638 1.00 31.45 201 GLY A O 1
ATOM 1607 N N . SER A 1 202 ? -10.500 68.336 14.991 1.00 36.62 202 SER A N 1
ATOM 1608 C CA . SER A 1 202 ? -10.539 69.421 14.000 1.00 36.62 202 SER A CA 1
ATOM 1609 C C . SER A 1 202 ? -10.040 70.685 14.678 1.00 36.62 202 SER A C 1
ATOM 1611 O O . SER A 1 202 ? -10.364 70.846 15.878 1.00 36.62 202 SER A O 1
#

Secondary structure (DSSP, 8-state):
----PPPPPPHHHHTHHHHHHTHHHHHHHHHHTTT-S----HHHHHHHHHHHHT-SSS--SS---HHHHHHIIIIIHHHHHHHHT-PPPTTHHHHHHHHHHHHHHTT-S-TTSPPHHHHHHHHHHTT-B-TTSPBPPTTPPP-S---TTS-HHHHHHHHHHHHHHHHHH---TTHHHHHHHHHHTTSSS-------------

pLDDT: mean 85.57, std 17.06, range [31.45, 98.5]

Solvent-accessible surface area (backbone atoms only — not comparable to full-atom values): 12038 Å² total; per-residue (Å²): 132,87,84,72,76,75,82,73,39,57,57,66,68,64,28,41,68,36,34,64,75,42,36,74,62,50,52,49,49,56,59,68,35,66,93,49,95,69,81,70,63,69,61,50,52,18,42,52,40,43,26,30,69,71,50,94,65,101,41,45,80,45,27,46,38,30,39,51,46,31,44,39,70,72,42,36,42,55,51,45,26,56,77,57,38,24,80,76,64,88,60,48,57,50,36,51,48,53,48,52,52,46,26,55,79,70,69,56,44,40,85,88,27,52,57,67,77,53,44,42,45,26,38,32,60,78,60,36,25,45,104,83,51,45,78,56,64,87,90,65,78,82,93,66,82,88,55,40,84,50,59,57,65,65,49,51,51,51,52,50,51,30,46,58,47,17,76,72,69,75,48,65,50,60,50,66,56,52,54,53,53,60,56,62,76,68,72,86,83,86,80,86,76,83,74,85,84,84,85,84,87,132

Mean predicted aligned error: 9.27 Å